Protein AF-H3NN91-F1 (afdb_monomer_lite)

InterPro domains:
  IPR003849 Preprotein translocase YajC [PF02699] (19-95)
  IPR003849 Preprotein translocase YajC [PR01853] (17-37)
  IPR003849 Preprotein translocase YajC [PR01853] (55-73)
  IPR003849 Preprotein translocase YajC [PTHR33909] (15-101)
  IPR003849 Preprotein translocase YajC [SM01323] (15-98)
  IPR003849 Preprotein translocase YajC [TIGR00739] (17-97)
  IPR018541 FtsK gamma domain [PF09397] (140-200)
  IPR018541 FtsK gamma domain [SM00843] (138-203)
  IPR036388 Winged helix-like DNA-binding domain superfamily [G3DSA:1.10.10.10] (132-199)
  IPR036390 Winged helix DNA-binding domain superfamily [SSF46785] (138-202)

Radius of gyration: 30.39 Å; chains: 1; bounding box: 78×44×77 Å

Structure (mmCIF, N/CA/C/O backbone):
data_AF-H3NN91-F1
#
_entry.id   AF-H3NN91-F1
#
loop_
_atom_site.group_PDB
_atom_site.id
_atom_site.type_symbol
_atom_site.label_atom_id
_atom_site.label_alt_id
_atom_site.label_comp_id
_atom_site.label_asym_id
_atom_site.label_entity_id
_atom_site.label_seq_id
_atom_site.pdbx_PDB_ins_code
_atom_site.Cartn_x
_atom_site.Cartn_y
_atom_site.Cartn_z
_atom_site.occupancy
_atom_site.B_iso_or_equiv
_atom_site.auth_seq_id
_atom_site.auth_comp_id
_atom_site.auth_asym_id
_atom_site.auth_atom_id
_atom_site.pdbx_PDB_model_num
ATOM 1 N N . MET A 1 1 ? 59.506 -5.246 -3.579 1.00 43.59 1 MET A N 1
ATOM 2 C CA . MET A 1 1 ? 58.990 -6.109 -4.665 1.00 43.59 1 MET A CA 1
ATOM 3 C C . MET A 1 1 ? 57.601 -5.623 -5.086 1.00 43.59 1 MET A C 1
ATOM 5 O O . MET A 1 1 ? 56.615 -6.298 -4.847 1.00 43.59 1 MET A O 1
ATOM 9 N N . PHE A 1 2 ? 57.513 -4.417 -5.650 1.00 57.38 2 PHE A N 1
ATOM 10 C CA . PHE A 1 2 ? 56.248 -3.777 -6.035 1.00 57.38 2 PHE A CA 1
ATOM 11 C C . PHE A 1 2 ? 56.533 -2.876 -7.247 1.00 57.38 2 PHE A C 1
ATOM 13 O O . PHE A 1 2 ? 56.875 -1.716 -7.065 1.00 57.38 2 PHE A O 1
ATOM 20 N N . ASN A 1 3 ? 56.565 -3.457 -8.454 1.00 47.16 3 ASN A N 1
ATOM 21 C CA . ASN A 1 3 ? 56.270 -2.801 -9.745 1.00 47.16 3 ASN A CA 1
ATOM 22 C C . ASN A 1 3 ? 56.707 -3.684 -10.920 1.00 47.16 3 ASN A C 1
ATOM 24 O O . ASN A 1 3 ? 57.819 -3.530 -11.424 1.00 47.16 3 ASN A O 1
ATOM 28 N N . THR A 1 4 ? 55.843 -4.591 -11.394 1.00 53.62 4 THR A N 1
ATOM 29 C CA . THR A 1 4 ? 55.999 -5.158 -12.755 1.00 53.62 4 THR A CA 1
ATOM 30 C C . THR A 1 4 ? 54.705 -5.726 -13.358 1.00 53.62 4 THR A C 1
ATOM 32 O O . THR A 1 4 ? 54.733 -6.747 -14.032 1.00 53.62 4 THR A O 1
ATOM 35 N N . ILE A 1 5 ? 53.555 -5.067 -13.178 1.00 57.12 5 ILE A N 1
ATOM 36 C CA . ILE A 1 5 ? 52.356 -5.392 -13.982 1.00 57.12 5 ILE A CA 1
ATOM 37 C C . ILE A 1 5 ? 51.800 -4.134 -14.653 1.00 57.12 5 ILE A C 1
ATOM 39 O O . ILE A 1 5 ? 50.607 -3.873 -14.626 1.00 57.12 5 ILE A O 1
ATOM 43 N N . LEU A 1 6 ? 52.679 -3.302 -15.215 1.00 58.94 6 LEU A N 1
ATOM 44 C CA . LEU A 1 6 ? 52.266 -2.238 -16.130 1.00 58.94 6 LEU A CA 1
ATOM 45 C C . LEU A 1 6 ? 53.442 -1.773 -16.997 1.00 58.94 6 LEU A C 1
ATOM 47 O O . LEU A 1 6 ? 53.909 -0.647 -16.884 1.00 58.94 6 LEU A O 1
ATOM 51 N N . ALA A 1 7 ? 53.964 -2.651 -17.852 1.00 45.84 7 ALA A N 1
ATOM 52 C CA . ALA A 1 7 ? 54.798 -2.209 -18.963 1.00 45.84 7 ALA A CA 1
ATOM 53 C C . ALA A 1 7 ? 54.751 -3.207 -20.124 1.00 45.84 7 ALA A C 1
ATOM 55 O O . ALA A 1 7 ? 55.042 -4.386 -19.957 1.00 45.84 7 ALA A O 1
ATOM 56 N N . ALA A 1 8 ? 54.445 -2.659 -21.301 1.00 45.47 8 ALA A N 1
ATOM 57 C CA . ALA A 1 8 ? 54.701 -3.214 -22.625 1.00 45.47 8 ALA A CA 1
ATOM 58 C C . ALA A 1 8 ? 53.801 -4.368 -23.106 1.00 45.47 8 ALA A C 1
ATOM 60 O O . ALA A 1 8 ? 54.275 -5.444 -23.460 1.00 45.47 8 ALA A O 1
ATOM 61 N N . GLN A 1 9 ? 52.512 -4.077 -23.316 1.00 47.53 9 GLN A N 1
ATOM 62 C CA . GLN A 1 9 ? 51.883 -4.582 -24.538 1.00 47.53 9 GLN A CA 1
ATOM 63 C C . GLN A 1 9 ? 52.359 -3.670 -25.677 1.00 47.53 9 GLN A C 1
ATOM 65 O O . GLN A 1 9 ? 51.847 -2.569 -25.873 1.00 47.53 9 GLN A O 1
ATOM 70 N N . ALA A 1 10 ? 53.431 -4.087 -26.355 1.00 45.62 10 ALA A N 1
ATOM 71 C CA . ALA A 1 10 ? 53.856 -3.476 -27.607 1.00 45.62 10 ALA A CA 1
ATOM 72 C C . ALA A 1 10 ? 52.656 -3.446 -28.564 1.00 45.62 10 ALA A C 1
ATOM 74 O O . ALA A 1 10 ? 51.922 -4.431 -28.656 1.00 45.62 10 ALA A O 1
ATOM 75 N N . GLY A 1 11 ? 52.440 -2.302 -29.219 1.00 60.75 11 GLY A N 1
ATOM 76 C CA . GLY A 1 11 ? 51.295 -2.032 -30.082 1.00 60.75 11 GLY A CA 1
ATOM 77 C C . GLY A 1 11 ? 51.198 -3.014 -31.245 1.00 60.75 11 GLY A C 1
ATOM 78 O O . GLY A 1 11 ? 51.655 -2.732 -32.347 1.00 60.75 11 GLY A O 1
ATOM 79 N N . ASN A 1 12 ? 50.574 -4.162 -30.999 1.00 60.53 12 ASN A N 1
ATOM 80 C CA . ASN A 1 12 ? 50.024 -5.001 -32.039 1.00 60.53 12 ASN A CA 1
ATOM 81 C C . ASN A 1 12 ? 48.675 -4.373 -32.419 1.00 60.53 12 ASN A C 1
ATOM 83 O O . ASN A 1 12 ? 47.774 -4.365 -31.575 1.00 60.53 12 ASN A O 1
ATOM 87 N N . PRO A 1 13 ? 48.491 -3.846 -33.643 1.00 66.31 13 PRO A N 1
ATOM 88 C CA . PRO A 1 13 ? 47.196 -3.318 -34.067 1.00 66.31 13 PRO A CA 1
ATOM 89 C C . PRO A 1 13 ? 46.075 -4.353 -33.868 1.00 66.31 13 PRO A C 1
ATOM 91 O O . PRO A 1 13 ? 44.967 -3.981 -33.492 1.00 66.31 13 PRO A O 1
ATOM 94 N N . GLY A 1 14 ? 46.378 -5.656 -33.969 1.00 76.00 14 GLY A N 1
ATOM 95 C CA . GLY A 1 14 ? 45.440 -6.734 -33.640 1.00 76.00 14 GLY A CA 1
ATOM 96 C C . GLY A 1 14 ? 44.940 -6.736 -32.187 1.00 76.00 14 GLY A C 1
ATOM 97 O O . GLY A 1 14 ? 43.774 -7.043 -31.958 1.00 76.00 14 GLY A O 1
ATOM 98 N N . ALA A 1 15 ? 45.769 -6.334 -31.217 1.00 77.81 15 ALA A N 1
ATOM 99 C CA . ALA A 1 15 ? 45.380 -6.234 -29.805 1.00 77.81 15 ALA A CA 1
ATOM 100 C C . ALA A 1 15 ? 44.492 -5.005 -29.519 1.00 77.81 15 ALA A C 1
ATOM 102 O O . ALA A 1 15 ? 43.627 -5.040 -28.639 1.00 77.81 15 ALA A O 1
ATOM 103 N N . LEU A 1 16 ? 44.655 -3.926 -30.297 1.00 80.19 16 LEU A N 1
ATOM 104 C CA . LEU A 1 16 ? 43.758 -2.767 -30.249 1.00 80.19 16 LEU A CA 1
ATOM 105 C C . LEU A 1 16 ? 42.390 -3.105 -30.854 1.00 80.19 16 LEU A C 1
ATOM 107 O O . LEU A 1 16 ? 41.369 -2.817 -30.230 1.00 80.19 16 LEU A O 1
ATOM 111 N N . TYR A 1 17 ? 42.353 -3.779 -32.010 1.00 85.19 17 TYR A N 1
ATOM 112 C CA . TYR A 1 17 ? 41.095 -4.242 -32.608 1.00 85.19 17 TYR A CA 1
ATOM 113 C C . TYR A 1 17 ? 40.374 -5.267 -31.722 1.00 85.19 17 TYR A C 1
ATOM 115 O O . TYR A 1 17 ? 39.156 -5.173 -31.572 1.00 85.19 17 TYR A O 1
ATOM 123 N N . SER A 1 18 ? 41.095 -6.198 -31.081 1.00 85.38 18 SER A N 1
ATOM 124 C CA . SER A 1 18 ? 40.481 -7.169 -30.164 1.00 85.38 18 SER A CA 1
ATOM 125 C C . SER A 1 18 ? 39.908 -6.503 -28.913 1.00 85.38 18 SER A C 1
ATOM 127 O O . SER A 1 18 ? 38.814 -6.856 -28.478 1.00 85.38 18 SER A O 1
ATOM 129 N N . SER A 1 19 ? 40.608 -5.512 -28.353 1.00 85.44 19 SER A N 1
ATOM 130 C CA . SER A 1 19 ? 40.127 -4.762 -27.188 1.00 85.44 19 SER A CA 1
ATOM 131 C C . SER A 1 19 ? 38.893 -3.930 -27.537 1.00 85.44 19 SER A C 1
ATOM 133 O O . SER A 1 19 ? 37.901 -3.967 -26.812 1.00 85.44 19 SER A O 1
ATOM 135 N N . LEU A 1 20 ? 38.907 -3.237 -28.681 1.00 89.44 20 LEU A N 1
ATOM 136 C CA . LEU A 1 20 ? 37.770 -2.441 -29.145 1.00 89.44 20 LEU A CA 1
ATOM 137 C C . LEU A 1 20 ? 36.547 -3.319 -29.451 1.00 89.44 20 LEU A C 1
ATOM 139 O O . LEU A 1 20 ? 35.427 -2.955 -29.100 1.00 89.44 20 LEU A O 1
ATOM 143 N N . PHE A 1 21 ? 36.764 -4.502 -30.033 1.00 92.62 21 PHE A N 1
ATOM 144 C CA . PHE A 1 21 ? 35.716 -5.499 -30.249 1.00 92.62 21 PHE A CA 1
ATOM 145 C C . PHE A 1 21 ? 35.136 -6.016 -28.926 1.00 92.62 21 PHE A C 1
ATOM 147 O O . PHE A 1 21 ? 33.919 -6.121 -28.799 1.00 92.62 21 PHE A O 1
ATOM 154 N N . MET A 1 22 ? 35.975 -6.281 -27.919 1.00 88.94 22 MET A N 1
ATOM 155 C CA . MET A 1 22 ? 35.518 -6.724 -26.598 1.00 88.94 22 MET A CA 1
ATOM 156 C C . MET A 1 22 ? 34.669 -5.652 -25.899 1.00 88.94 22 MET A C 1
ATOM 158 O O . MET A 1 22 ? 33.589 -5.960 -25.398 1.00 88.94 22 MET A O 1
ATOM 162 N N . PHE A 1 23 ? 35.094 -4.386 -25.928 1.00 92.00 23 PHE A N 1
ATOM 163 C CA . PHE A 1 23 ? 34.297 -3.280 -25.386 1.00 92.00 23 PHE A CA 1
ATOM 164 C C . PHE A 1 23 ? 32.994 -3.062 -26.161 1.00 92.00 23 PHE A C 1
ATOM 166 O O . PHE A 1 23 ? 31.952 -2.842 -25.544 1.00 92.00 23 PHE A O 1
ATOM 173 N N . ALA A 1 24 ? 33.018 -3.177 -27.491 1.00 93.62 24 ALA A N 1
ATOM 174 C CA . ALA A 1 24 ? 31.812 -3.093 -28.311 1.00 93.62 24 ALA A CA 1
ATOM 175 C C . ALA A 1 24 ? 30.833 -4.240 -28.005 1.00 93.62 24 ALA A C 1
ATOM 177 O O . ALA A 1 24 ? 29.638 -3.993 -27.858 1.00 93.62 24 ALA A O 1
ATOM 178 N N . ALA A 1 25 ? 31.329 -5.471 -27.844 1.00 92.69 25 ALA A N 1
ATOM 179 C CA . ALA A 1 25 ? 30.521 -6.641 -27.504 1.00 92.69 25 ALA A CA 1
ATOM 180 C C . ALA A 1 25 ? 29.866 -6.507 -26.121 1.00 92.69 25 ALA A C 1
ATOM 182 O O . ALA A 1 25 ? 28.669 -6.754 -25.976 1.00 92.69 25 ALA A O 1
ATOM 183 N N . VAL A 1 26 ? 30.623 -6.051 -25.117 1.00 91.88 26 VAL A N 1
ATOM 184 C CA . VAL A 1 26 ? 30.097 -5.782 -23.771 1.00 91.88 26 VAL A CA 1
ATOM 185 C C . VAL A 1 26 ? 29.085 -4.631 -23.802 1.00 91.88 26 VAL A C 1
ATOM 187 O O . VAL A 1 26 ? 28.005 -4.754 -23.228 1.00 91.88 26 VAL A O 1
ATOM 190 N N . GLY A 1 27 ? 29.372 -3.546 -24.527 1.00 92.25 27 GLY A N 1
ATOM 191 C CA . GLY A 1 27 ? 28.451 -2.416 -24.688 1.00 92.25 27 GLY A CA 1
ATOM 192 C C . GLY A 1 27 ? 27.125 -2.815 -25.342 1.00 92.25 27 GLY A C 1
ATOM 193 O O . GLY A 1 27 ? 26.057 -2.449 -24.852 1.00 92.25 27 GLY A O 1
ATOM 194 N N . LEU A 1 28 ? 27.176 -3.633 -26.397 1.00 92.44 28 LEU A N 1
ATOM 195 C CA . LEU A 1 28 ? 25.991 -4.206 -27.043 1.00 92.44 28 LEU A CA 1
ATOM 196 C C . LEU A 1 28 ? 25.210 -5.132 -26.102 1.00 92.44 28 LEU A C 1
ATOM 198 O O . LEU A 1 28 ? 23.981 -5.066 -26.073 1.00 92.44 28 LEU A O 1
ATOM 202 N N . ALA A 1 29 ? 25.899 -5.953 -25.307 1.00 89.94 29 ALA A N 1
ATOM 203 C CA . ALA A 1 29 ? 25.256 -6.835 -24.336 1.00 89.94 29 ALA A CA 1
ATOM 204 C C . ALA A 1 29 ? 24.517 -6.046 -23.239 1.00 89.94 29 ALA A C 1
ATOM 206 O O . ALA A 1 29 ? 23.348 -6.328 -22.965 1.00 89.94 29 ALA A O 1
ATOM 207 N N . PHE A 1 30 ? 25.147 -5.016 -22.664 1.00 87.31 30 PHE A N 1
ATOM 208 C CA . PHE A 1 30 ? 24.505 -4.136 -21.679 1.00 87.31 30 PHE A CA 1
ATOM 209 C C . PHE A 1 30 ? 23.347 -3.327 -22.279 1.00 87.31 30 PHE A C 1
ATOM 211 O O . PHE A 1 30 ? 22.297 -3.203 -21.647 1.00 87.31 30 PHE A O 1
ATOM 218 N N . TYR A 1 31 ? 23.489 -2.835 -23.514 1.00 84.06 31 TYR A N 1
ATOM 219 C CA . TYR A 1 31 ? 22.409 -2.153 -24.234 1.00 84.06 31 TYR A CA 1
ATOM 220 C C . TYR A 1 31 ? 21.178 -3.059 -24.387 1.00 84.06 31 TYR A C 1
ATOM 222 O O . TYR A 1 31 ? 20.051 -2.655 -24.085 1.00 84.06 31 TYR A O 1
ATOM 230 N N . PHE A 1 32 ? 21.392 -4.314 -24.790 1.00 86.06 32 PHE A N 1
ATOM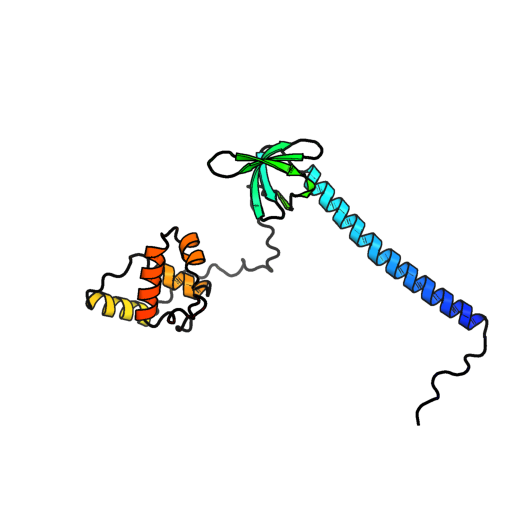 231 C CA . PHE A 1 32 ? 20.306 -5.272 -24.989 1.00 86.06 32 PHE A CA 1
ATOM 232 C C . PHE A 1 32 ? 19.657 -5.711 -23.668 1.00 86.06 32 PHE A C 1
ATOM 234 O O . PHE A 1 32 ? 18.439 -5.902 -23.611 1.00 86.06 32 PHE A O 1
ATOM 241 N N . LEU A 1 33 ? 20.449 -5.832 -22.597 1.00 82.25 33 LEU A N 1
ATOM 242 C CA . LEU A 1 33 ? 19.959 -6.202 -21.269 1.00 82.25 33 LEU A CA 1
ATOM 243 C C . LEU A 1 33 ? 19.166 -5.095 -20.574 1.00 82.25 33 LEU A C 1
ATOM 245 O O . LEU A 1 33 ? 18.257 -5.433 -19.830 1.00 82.25 33 LEU A O 1
ATOM 249 N N . ILE A 1 34 ? 19.454 -3.810 -20.805 1.00 82.88 34 ILE A N 1
ATOM 250 C CA . ILE A 1 34 ? 18.749 -2.698 -20.135 1.00 82.88 34 ILE A CA 1
ATOM 251 C C . ILE A 1 34 ? 17.464 -2.294 -20.879 1.00 82.88 34 ILE A C 1
ATOM 253 O O . ILE A 1 34 ? 16.435 -2.035 -20.253 1.00 82.88 34 ILE A O 1
ATOM 257 N N . ILE A 1 35 ? 17.470 -2.283 -22.215 1.00 81.56 35 ILE A N 1
ATOM 258 C CA . ILE A 1 35 ? 16.316 -1.815 -23.012 1.00 81.56 35 ILE A CA 1
ATOM 259 C C . ILE A 1 35 ? 15.169 -2.829 -23.038 1.00 81.56 35 ILE A C 1
ATOM 261 O O . ILE A 1 35 ? 13.990 -2.458 -23.026 1.00 81.56 35 ILE A O 1
ATOM 265 N N . LYS A 1 36 ? 15.494 -4.125 -23.054 1.00 76.31 36 LYS A N 1
ATOM 266 C CA . LYS A 1 36 ? 14.499 -5.203 -23.090 1.00 76.31 36 LYS A CA 1
ATOM 267 C C . LYS A 1 36 ? 13.584 -5.261 -21.847 1.00 76.31 36 LYS A C 1
ATOM 269 O O . LYS A 1 36 ? 12.380 -5.436 -22.047 1.00 76.31 36 LYS A O 1
ATOM 274 N N . PRO A 1 37 ? 14.069 -5.118 -20.597 1.00 70.81 37 PRO A N 1
ATOM 275 C CA . PRO A 1 37 ? 13.208 -5.138 -19.415 1.00 70.81 37 PRO A CA 1
ATOM 276 C C . PRO A 1 37 ? 12.359 -3.869 -19.268 1.00 70.81 37 PRO A C 1
ATOM 278 O O . PRO A 1 37 ? 11.186 -3.981 -18.917 1.00 70.81 37 PRO A O 1
ATOM 281 N N . GLN A 1 38 ? 12.884 -2.682 -19.602 1.00 71.69 38 GLN A N 1
ATOM 282 C CA . GLN A 1 38 ? 12.134 -1.426 -19.435 1.00 71.69 38 GLN A CA 1
ATOM 283 C C . GLN A 1 38 ? 10.871 -1.372 -20.298 1.00 71.69 38 GLN A C 1
ATOM 285 O O . GLN A 1 38 ? 9.806 -0.958 -19.834 1.00 71.69 38 GLN A O 1
ATOM 290 N N . LYS A 1 39 ? 10.957 -1.848 -21.546 1.00 72.50 39 LYS A N 1
ATOM 291 C CA . LYS A 1 39 ? 9.816 -1.817 -22.466 1.00 72.50 39 LYS A CA 1
ATOM 292 C C . LYS A 1 39 ? 8.657 -2.701 -21.990 1.00 72.50 39 LYS A C 1
ATOM 294 O O . LYS A 1 39 ? 7.506 -2.338 -22.209 1.00 72.50 39 LYS A O 1
ATOM 299 N N . LYS A 1 40 ? 8.940 -3.825 -21.320 1.00 71.12 40 LYS A N 1
ATOM 300 C CA . LYS A 1 40 ? 7.902 -4.716 -20.774 1.00 71.12 40 LYS A CA 1
ATOM 301 C C . LYS A 1 40 ? 7.150 -4.068 -19.615 1.00 71.12 40 LYS A C 1
ATOM 303 O O . LYS A 1 40 ? 5.929 -3.991 -19.673 1.00 71.12 40 LYS A O 1
ATOM 308 N N . GLN A 1 41 ? 7.872 -3.511 -18.644 1.00 72.75 41 GLN A N 1
ATOM 309 C CA . GLN A 1 41 ? 7.260 -2.862 -17.479 1.00 72.75 41 GLN A CA 1
ATOM 310 C C . GLN A 1 41 ? 6.402 -1.657 -17.881 1.00 72.75 41 GLN A C 1
ATOM 312 O O . GLN A 1 41 ? 5.298 -1.479 -17.374 1.00 72.75 41 GLN A O 1
ATOM 317 N N . GLN A 1 42 ? 6.863 -0.850 -18.844 1.00 72.38 42 GLN A N 1
ATOM 318 C CA . GLN A 1 42 ? 6.088 0.295 -19.323 1.00 72.38 42 GLN A CA 1
ATOM 319 C C . GLN A 1 42 ? 4.821 -0.132 -20.080 1.00 72.38 42 GLN A C 1
ATOM 321 O O . GLN A 1 42 ? 3.781 0.512 -19.953 1.00 72.38 42 GLN A O 1
ATOM 326 N N . GLN A 1 43 ? 4.892 -1.218 -20.854 1.00 71.88 43 GLN A N 1
ATOM 327 C CA . GLN A 1 43 ? 3.735 -1.764 -21.565 1.00 71.88 43 GLN A CA 1
ATOM 328 C C . GLN A 1 43 ? 2.718 -2.393 -20.613 1.00 71.88 43 GLN A C 1
ATOM 330 O O . GLN A 1 43 ? 1.523 -2.172 -20.780 1.00 71.88 43 GLN A O 1
ATOM 335 N N . GLU A 1 44 ? 3.175 -3.153 -19.620 1.00 72.12 44 GLU A N 1
ATOM 336 C CA . GLU A 1 44 ? 2.321 -3.730 -18.576 1.00 72.12 44 GLU A CA 1
ATOM 337 C C . GLU A 1 44 ? 1.628 -2.629 -17.776 1.00 72.12 44 GLU A C 1
ATOM 339 O O . GLU A 1 44 ? 0.411 -2.652 -17.621 1.00 72.12 44 GLU A O 1
ATOM 344 N N . TYR A 1 45 ? 2.372 -1.590 -17.397 1.00 70.50 45 TYR A N 1
ATOM 345 C CA . TYR A 1 45 ? 1.815 -0.434 -16.712 1.00 70.50 45 TYR A CA 1
ATOM 346 C C . TYR A 1 45 ? 0.730 0.278 -17.530 1.00 70.50 45 TYR A C 1
ATOM 348 O O . TYR A 1 45 ? -0.349 0.565 -17.017 1.00 70.50 45 TYR A O 1
ATOM 356 N N . GLN A 1 46 ? 0.975 0.526 -18.820 1.00 74.69 46 GLN A N 1
ATOM 357 C CA . GLN A 1 46 ? -0.032 1.134 -19.694 1.00 74.69 46 GLN A CA 1
ATOM 358 C C . GLN A 1 46 ? -1.267 0.244 -19.870 1.00 74.69 46 GLN A C 1
ATOM 360 O O . GLN A 1 46 ? -2.380 0.766 -19.903 1.00 74.69 46 GLN A O 1
ATOM 365 N N . LYS A 1 47 ? -1.097 -1.082 -19.938 1.00 75.94 47 LYS A N 1
ATOM 366 C CA . LYS A 1 47 ? -2.216 -2.031 -20.023 1.00 75.94 47 LYS A CA 1
ATOM 367 C C . LYS A 1 47 ? -3.085 -2.002 -18.768 1.00 75.94 47 LYS A C 1
ATOM 369 O O . LYS A 1 47 ? -4.303 -1.923 -18.899 1.00 75.94 47 LYS A O 1
ATOM 374 N N . THR A 1 48 ? -2.483 -1.978 -17.577 1.00 70.19 48 THR A N 1
ATOM 375 C CA . THR A 1 48 ? -3.232 -1.859 -16.315 1.00 70.19 48 THR A CA 1
ATOM 376 C C . THR A 1 48 ? -4.028 -0.554 -16.272 1.00 70.19 48 THR A C 1
ATOM 378 O O . THR A 1 48 ? -5.212 -0.561 -15.943 1.00 70.19 48 THR A O 1
ATOM 381 N N . MET A 1 49 ? -3.432 0.559 -16.713 1.00 74.62 49 MET A N 1
ATOM 382 C CA . MET A 1 49 ? -4.130 1.852 -16.770 1.00 74.62 49 MET A CA 1
ATOM 383 C C . MET A 1 49 ? -5.255 1.905 -17.812 1.00 74.62 49 MET A C 1
ATOM 385 O O . MET A 1 49 ? -6.202 2.671 -17.650 1.00 74.62 49 MET A O 1
ATOM 389 N N . GLN A 1 50 ? -5.175 1.110 -18.879 1.00 75.31 50 GLN A N 1
ATOM 390 C CA . GLN A 1 50 ? -6.247 0.989 -19.875 1.00 75.31 50 GLN A CA 1
ATOM 391 C C . GLN A 1 50 ? -7.376 0.057 -19.423 1.00 75.31 50 GLN A C 1
ATOM 393 O O . GLN A 1 50 ? -8.488 0.168 -19.928 1.00 75.31 50 GLN A O 1
ATOM 398 N N . SER A 1 51 ? -7.107 -0.850 -18.480 1.00 78.25 51 SER A N 1
ATOM 399 C CA . SER A 1 51 ? -8.109 -1.787 -17.964 1.00 78.25 51 SER A CA 1
ATOM 400 C C . SER A 1 51 ? -9.062 -1.191 -16.921 1.00 78.25 51 SER A C 1
ATOM 402 O O . SER A 1 51 ? -10.044 -1.844 -16.584 1.00 78.25 51 SER A O 1
ATOM 404 N N . LEU A 1 52 ? -8.801 0.037 -16.457 1.00 80.38 52 LEU A N 1
ATOM 405 C CA . LEU A 1 52 ? -9.616 0.753 -15.471 1.00 80.38 52 LEU A CA 1
ATOM 406 C C . LEU A 1 52 ? -11.023 1.057 -15.992 1.00 80.38 52 LEU A C 1
ATOM 408 O O . LEU A 1 52 ? -11.177 1.663 -17.058 1.00 80.38 52 LEU A O 1
ATOM 412 N N . LYS A 1 53 ? -12.040 0.710 -15.200 1.00 82.56 53 LYS A N 1
ATOM 413 C CA . LYS A 1 53 ? -13.453 0.985 -15.483 1.00 82.56 53 LYS A CA 1
ATOM 414 C C . LYS A 1 53 ? -14.134 1.712 -14.326 1.00 82.56 53 LYS A C 1
ATOM 416 O O . LYS A 1 53 ? -13.675 1.715 -13.186 1.00 82.56 53 LYS A O 1
ATOM 421 N N . VAL A 1 54 ? -15.245 2.377 -14.646 1.00 86.81 54 VAL A N 1
ATOM 422 C CA . VAL A 1 54 ? -16.086 3.031 -13.638 1.00 86.81 54 VAL A CA 1
ATOM 423 C C . VAL A 1 54 ? -16.714 1.942 -12.778 1.00 86.81 54 VAL A C 1
ATOM 425 O O . VAL A 1 54 ? -17.295 0.994 -13.303 1.00 86.81 54 VAL A O 1
ATOM 428 N N . GLY A 1 55 ? -16.613 2.093 -11.462 1.00 84.06 55 GLY A N 1
ATOM 429 C CA . GLY A 1 55 ? -17.097 1.123 -10.487 1.00 84.06 55 GLY A CA 1
ATOM 430 C C . GLY A 1 55 ? -16.017 0.216 -9.903 1.00 84.06 55 GLY A C 1
ATOM 431 O O . GLY A 1 55 ? -16.299 -0.439 -8.898 1.00 84.06 55 GLY A O 1
ATOM 432 N N . ASP A 1 56 ? -14.806 0.222 -10.462 1.00 86.81 56 ASP A N 1
ATOM 433 C CA . ASP A 1 56 ? -13.697 -0.575 -9.948 1.00 86.81 56 ASP A CA 1
ATOM 434 C C . ASP A 1 56 ? -13.226 -0.049 -8.588 1.00 86.81 56 ASP A C 1
ATOM 436 O O . ASP A 1 56 ? -13.161 1.164 -8.349 1.00 86.81 56 ASP A O 1
ATOM 440 N N . THR A 1 57 ? -12.876 -0.969 -7.689 1.00 86.81 57 THR A N 1
ATOM 441 C CA . THR A 1 57 ? -12.181 -0.610 -6.451 1.00 86.81 57 THR A CA 1
ATOM 442 C C . THR A 1 57 ? -10.696 -0.572 -6.750 1.00 86.81 57 THR A C 1
ATOM 444 O O . THR A 1 57 ? -10.155 -1.486 -7.363 1.00 86.81 57 THR A O 1
ATOM 447 N N . ILE A 1 58 ? -10.023 0.499 -6.354 1.00 87.81 58 ILE A N 1
ATOM 448 C CA . ILE A 1 58 ? -8.605 0.683 -6.645 1.00 87.81 58 ILE A CA 1
ATOM 449 C C . ILE A 1 58 ? -7.831 1.010 -5.379 1.00 87.81 58 ILE A C 1
ATOM 451 O O . ILE A 1 58 ? -8.356 1.607 -4.434 1.00 87.81 58 ILE A O 1
ATOM 455 N N . ILE A 1 59 ? -6.552 0.646 -5.399 1.00 86.94 59 ILE A N 1
ATOM 456 C CA . ILE A 1 59 ? -5.586 1.038 -4.379 1.00 86.94 59 ILE A CA 1
ATOM 457 C C . ILE A 1 59 ? -4.530 1.912 -5.049 1.00 86.94 59 ILE A C 1
ATOM 459 O O . ILE A 1 59 ? -3.899 1.539 -6.045 1.00 86.94 59 ILE A O 1
ATOM 463 N N . THR A 1 60 ? -4.357 3.112 -4.511 1.00 88.31 60 THR A N 1
ATOM 464 C CA . THR A 1 60 ? -3.310 4.039 -4.953 1.00 88.31 60 THR A CA 1
ATOM 465 C C . THR A 1 60 ? -1.949 3.638 -4.387 1.00 88.31 60 THR A C 1
ATOM 467 O O . THR A 1 60 ? -1.847 2.905 -3.407 1.00 88.31 60 THR A O 1
ATOM 470 N N . ARG A 1 61 ? -0.866 4.165 -4.963 1.00 85.19 61 ARG A N 1
ATOM 471 C CA . ARG A 1 61 ? 0.513 3.924 -4.492 1.00 85.19 61 ARG A CA 1
ATOM 472 C C . ARG A 1 61 ? 0.761 4.347 -3.036 1.00 85.19 61 ARG A C 1
ATOM 474 O O . ARG A 1 61 ? 1.707 3.857 -2.436 1.00 85.19 61 ARG A O 1
ATOM 481 N N . SER A 1 62 ? -0.074 5.229 -2.484 1.00 82.50 62 SER A N 1
ATOM 482 C CA . SER A 1 62 ? -0.018 5.671 -1.084 1.00 82.50 62 SER A CA 1
ATOM 483 C C . SER A 1 62 ? -0.849 4.793 -0.134 1.00 82.50 62 SER A C 1
ATOM 485 O O . SER A 1 62 ? -0.974 5.128 1.039 1.00 82.50 62 SER A O 1
ATOM 487 N N . GLY A 1 63 ? -1.464 3.714 -0.629 1.00 83.88 63 GLY A N 1
ATOM 488 C CA . GLY A 1 63 ? -2.317 2.829 0.168 1.00 83.88 63 GLY A CA 1
ATOM 489 C C . GLY A 1 63 ? -3.761 3.312 0.340 1.00 83.8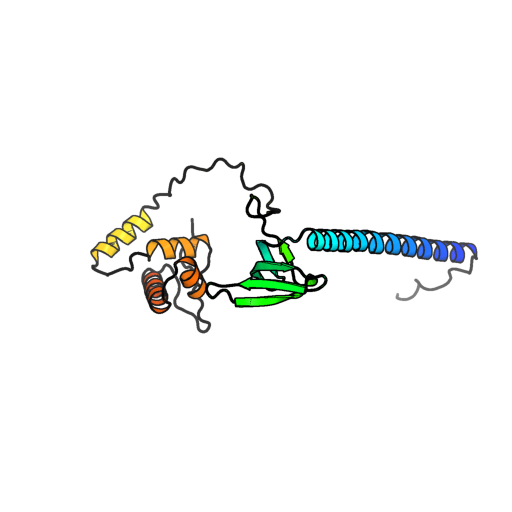8 63 GLY A C 1
ATOM 490 O O . GLY A 1 63 ? -4.529 2.668 1.047 1.00 83.88 63 GLY A O 1
ATOM 491 N N . LEU A 1 64 ? -4.175 4.410 -0.309 1.00 85.69 64 LEU A N 1
ATOM 492 C CA . LEU A 1 64 ? -5.575 4.847 -0.259 1.00 85.69 64 LEU A CA 1
ATOM 493 C C . LEU A 1 64 ? -6.438 3.926 -1.116 1.00 85.69 64 LEU A C 1
ATOM 495 O O . LEU A 1 64 ? -6.156 3.751 -2.308 1.00 85.69 64 LEU A O 1
ATOM 499 N N . ARG A 1 65 ? -7.498 3.396 -0.502 1.00 86.19 65 ARG A N 1
ATOM 500 C CA . ARG A 1 65 ? -8.529 2.580 -1.141 1.00 86.19 65 ARG A CA 1
ATOM 501 C C . ARG A 1 65 ? -9.764 3.425 -1.436 1.00 86.19 65 ARG A C 1
ATOM 503 O O . ARG A 1 65 ? -10.209 4.218 -0.600 1.00 86.19 65 ARG A O 1
ATOM 510 N N . GLY A 1 66 ? -10.335 3.228 -2.614 1.00 87.81 66 GLY A N 1
ATOM 511 C CA . GLY A 1 66 ? -11.567 3.900 -3.002 1.00 87.81 66 GLY A CA 1
ATOM 512 C C . GLY A 1 66 ? -12.154 3.339 -4.284 1.00 87.81 66 GLY A C 1
ATOM 513 O O . GLY A 1 66 ? -11.529 2.527 -4.970 1.00 87.81 66 GLY A O 1
ATOM 514 N N . LYS A 1 67 ? -13.377 3.762 -4.588 1.00 89.44 67 LYS A N 1
ATOM 515 C CA . LYS A 1 67 ? -14.123 3.319 -5.764 1.00 89.44 67 LYS A CA 1
ATOM 516 C C . LYS A 1 67 ? -14.052 4.376 -6.856 1.00 89.44 67 LYS A C 1
ATOM 518 O O . LYS A 1 67 ? -14.262 5.557 -6.587 1.00 89.44 67 LYS A O 1
ATOM 523 N N . VAL A 1 68 ? -13.773 3.963 -8.086 1.00 90.50 68 VAL A N 1
ATOM 524 C CA . VAL A 1 68 ? -13.747 4.872 -9.236 1.00 90.50 68 VAL A CA 1
ATOM 525 C C . VAL A 1 68 ? -15.177 5.255 -9.606 1.00 90.50 68 VAL A C 1
ATOM 527 O O . VAL A 1 68 ? -15.985 4.385 -9.935 1.00 90.50 68 VAL A O 1
ATOM 530 N N . ILE A 1 69 ? -15.483 6.550 -9.575 1.00 89.88 69 ILE A N 1
ATOM 531 C CA . ILE A 1 69 ? -16.794 7.086 -9.975 1.00 89.88 69 ILE A CA 1
ATOM 532 C C . ILE A 1 69 ? -16.761 7.716 -11.365 1.00 89.88 69 ILE A C 1
ATOM 534 O O . ILE A 1 69 ? -17.758 7.673 -12.081 1.00 89.88 69 ILE A O 1
ATOM 538 N N . GLU A 1 70 ? -15.607 8.242 -11.774 1.00 88.81 70 GLU A N 1
ATOM 539 C CA . GLU A 1 70 ? -15.437 8.890 -13.070 1.00 88.81 70 GLU A CA 1
ATOM 540 C C . GLU A 1 70 ? -14.018 8.673 -13.605 1.00 88.81 70 GLU A C 1
ATOM 542 O O . GLU A 1 70 ? -13.035 8.687 -12.857 1.00 88.81 70 GLU A O 1
ATOM 547 N N . LEU A 1 71 ? -13.916 8.466 -14.918 1.00 88.06 71 LEU A N 1
ATOM 548 C CA . LEU A 1 71 ? -12.667 8.249 -15.641 1.00 88.06 71 LEU A CA 1
ATOM 549 C C . LEU A 1 71 ? -12.512 9.317 -16.720 1.00 88.06 71 LEU A C 1
ATOM 551 O O . LEU A 1 71 ? -13.248 9.313 -17.702 1.00 88.06 71 LEU A O 1
ATOM 555 N N . ASN A 1 72 ? -11.497 10.163 -16.569 1.00 87.62 72 ASN A N 1
ATOM 556 C CA . ASN A 1 72 ? -11.038 11.091 -17.599 1.00 87.62 72 ASN A CA 1
ATOM 557 C C . ASN A 1 72 ? -9.760 10.554 -18.255 1.00 87.62 72 ASN A C 1
ATOM 559 O O . ASN A 1 72 ? -9.213 9.532 -17.841 1.00 87.62 72 ASN A O 1
ATOM 563 N N . ASP A 1 73 ? -9.244 11.209 -19.298 1.00 82.56 73 ASP A N 1
ATOM 564 C CA . ASP A 1 73 ? -8.070 10.699 -20.024 1.00 82.56 73 ASP A CA 1
ATOM 565 C C . ASP A 1 73 ? -6.818 10.613 -19.142 1.00 82.56 73 ASP A C 1
ATOM 567 O O . ASP A 1 73 ? -6.114 9.600 -19.164 1.00 82.56 73 ASP A O 1
ATOM 571 N N . LYS A 1 74 ? -6.567 11.652 -18.336 1.00 85.12 74 LYS A N 1
ATOM 572 C CA . LYS A 1 74 ? -5.371 11.783 -17.482 1.00 85.12 74 LYS A CA 1
ATOM 573 C C . LYS A 1 74 ? -5.654 11.587 -15.993 1.00 85.12 74 LYS A C 1
ATOM 575 O O . LYS A 1 74 ? -4.756 11.168 -15.258 1.00 85.12 74 LYS A O 1
ATOM 580 N N . THR A 1 75 ? -6.874 11.880 -15.560 1.00 88.94 75 THR A N 1
ATOM 581 C CA . THR A 1 75 ? -7.286 11.859 -14.155 1.00 88.94 75 THR A CA 1
ATOM 582 C C . THR A 1 75 ? -8.471 10.930 -13.943 1.00 88.94 75 THR A C 1
ATOM 584 O O . THR A 1 75 ? -9.140 10.514 -14.889 1.00 88.94 75 THR A O 1
ATOM 587 N N . ILE A 1 76 ? -8.681 10.545 -12.693 1.00 89.81 76 ILE A N 1
ATOM 588 C CA . ILE A 1 76 ? -9.803 9.736 -12.240 1.00 89.81 76 ILE A CA 1
ATOM 589 C C . ILE A 1 76 ? -10.367 10.354 -10.974 1.00 89.81 76 ILE A C 1
ATOM 591 O O . ILE A 1 76 ? -9.613 10.882 -10.155 1.00 89.81 76 ILE A O 1
ATOM 595 N N . ILE A 1 77 ? -11.679 10.268 -10.806 1.00 90.50 77 ILE A N 1
ATOM 596 C CA . ILE A 1 77 ? -12.325 10.679 -9.566 1.00 90.50 77 ILE A CA 1
ATOM 597 C C . ILE A 1 77 ? -12.638 9.422 -8.772 1.00 90.50 77 ILE A C 1
ATOM 599 O O . ILE A 1 77 ? -13.251 8.472 -9.274 1.00 90.50 77 ILE A O 1
ATOM 603 N N . VAL A 1 78 ? -12.162 9.416 -7.534 1.00 90.06 78 VAL A N 1
ATOM 604 C CA . VAL A 1 78 ? -12.257 8.291 -6.616 1.00 90.06 78 VAL A CA 1
ATOM 605 C C . VAL A 1 78 ? -13.036 8.733 -5.398 1.00 90.06 78 VAL A C 1
ATOM 607 O O . VAL A 1 78 ? -12.724 9.747 -4.776 1.00 90.06 78 VAL A O 1
ATOM 610 N N . GLU A 1 79 ? -14.032 7.940 -5.049 1.00 89.75 79 GLU A N 1
ATOM 611 C CA . GLU A 1 79 ? -14.801 8.102 -3.832 1.00 89.75 79 GLU A CA 1
ATOM 612 C C . GLU A 1 79 ? -14.169 7.275 -2.709 1.00 89.75 79 GLU A C 1
ATOM 614 O O . GLU A 1 79 ? -13.875 6.085 -2.880 1.00 89.75 79 GLU A O 1
ATOM 619 N N . THR A 1 80 ? -13.929 7.912 -1.564 1.00 85.44 80 THR A N 1
ATOM 620 C CA . THR A 1 80 ? -13.313 7.273 -0.398 1.00 85.44 80 THR A CA 1
ATOM 621 C C . THR A 1 80 ? -14.057 7.594 0.899 1.00 85.44 80 THR A C 1
ATOM 623 O O . THR A 1 80 ? -14.619 8.678 1.081 1.00 85.44 80 THR A O 1
ATOM 626 N N . GLY A 1 81 ? -14.032 6.635 1.827 1.00 82.38 81 GLY A N 1
ATOM 627 C CA . GLY A 1 81 ? -14.648 6.746 3.147 1.00 82.38 81 GLY A CA 1
ATOM 628 C C . GLY A 1 81 ? -16.179 6.674 3.147 1.00 82.38 81 GLY A C 1
ATOM 629 O O . GLY A 1 81 ? -16.832 6.567 2.117 1.00 82.38 81 GLY A O 1
ATOM 630 N N . LYS A 1 82 ? -16.764 6.731 4.349 1.00 75.69 82 LYS A N 1
ATOM 631 C CA . LYS A 1 82 ? -18.222 6.661 4.572 1.00 75.69 82 LYS A CA 1
ATOM 632 C C . LYS A 1 82 ? -18.960 7.955 4.194 1.00 75.69 82 LYS A C 1
ATOM 634 O O . LYS A 1 82 ? -20.174 7.949 4.040 1.00 75.69 82 LYS A O 1
ATOM 639 N N . ASN A 1 83 ? -18.221 9.056 4.063 1.00 81.94 83 ASN A N 1
ATOM 640 C CA . ASN A 1 83 ? -18.757 10.384 3.759 1.00 81.94 83 ASN A CA 1
ATOM 641 C C . ASN A 1 83 ? -18.784 10.682 2.251 1.00 81.94 83 ASN A C 1
ATOM 643 O O . ASN A 1 83 ? -19.026 11.825 1.874 1.00 81.94 83 ASN A O 1
ATOM 647 N N . ASN A 1 84 ? -18.525 9.676 1.405 1.00 81.62 84 ASN A N 1
ATOM 648 C CA . ASN A 1 84 ? -18.529 9.783 -0.054 1.00 81.62 84 ASN A CA 1
ATOM 649 C C . ASN A 1 84 ? -17.644 10.933 -0.566 1.00 81.62 84 ASN A C 1
ATOM 651 O O . ASN A 1 84 ? -18.009 11.672 -1.483 1.00 81.62 84 ASN A O 1
ATOM 655 N N . THR A 1 85 ? -16.477 11.118 0.059 1.00 85.94 85 THR A N 1
ATOM 656 C CA . THR A 1 85 ? -15.557 12.191 -0.315 1.00 85.94 85 THR A CA 1
ATOM 657 C C . THR A 1 85 ? -14.951 11.868 -1.672 1.00 85.94 85 THR A C 1
ATOM 659 O O . THR A 1 85 ? -14.304 10.833 -1.837 1.00 85.94 85 THR A O 1
ATOM 662 N N . GLN A 1 86 ? -15.145 12.766 -2.634 1.00 89.69 86 GLN A N 1
ATOM 663 C CA . GLN A 1 86 ? -14.626 12.631 -3.990 1.00 89.69 86 GLN A CA 1
ATOM 664 C C . GLN A 1 86 ? -13.275 13.328 -4.095 1.00 89.69 86 GLN A C 1
ATOM 666 O O . GLN A 1 86 ? -13.149 14.515 -3.790 1.00 89.69 86 GLN A O 1
ATOM 671 N N . LEU A 1 87 ? -12.262 12.582 -4.516 1.00 89.00 87 LEU A N 1
ATOM 672 C CA . LEU A 1 87 ? -10.905 13.076 -4.698 1.00 89.00 87 LEU A CA 1
ATOM 673 C C . LEU A 1 87 ? -10.437 12.765 -6.114 1.00 89.00 87 LEU A C 1
ATOM 675 O O . LEU A 1 87 ? -10.640 11.664 -6.628 1.00 89.00 87 LEU A O 1
ATOM 679 N N . GLU A 1 88 ? -9.790 13.743 -6.738 1.00 89.75 88 GLU A N 1
ATOM 680 C CA . GLU A 1 88 ? -9.199 13.578 -8.057 1.00 89.75 88 GLU A CA 1
ATOM 681 C C . GLU A 1 88 ? -7.767 13.049 -7.933 1.00 89.75 88 GLU A C 1
ATOM 683 O O . GLU A 1 88 ? -6.920 13.624 -7.245 1.00 89.75 88 GLU A O 1
ATOM 688 N N . PHE A 1 89 ? -7.485 11.955 -8.634 1.00 88.75 89 PHE A N 1
ATOM 689 C CA . PHE A 1 89 ? -6.162 11.352 -8.719 1.00 88.75 89 PHE A CA 1
ATOM 690 C C . PHE A 1 89 ? -5.696 11.277 -10.169 1.00 88.75 89 PHE A C 1
ATOM 692 O O . PHE A 1 89 ? -6.473 11.094 -11.103 1.00 88.75 89 PHE A O 1
ATOM 699 N N . LEU A 1 90 ? -4.384 11.352 -10.375 1.00 90.06 90 LEU A N 1
ATOM 700 C CA . LEU A 1 90 ? -3.786 11.024 -11.667 1.00 90.06 90 LEU A CA 1
ATOM 701 C C . LEU A 1 90 ? -3.897 9.517 -11.908 1.00 90.06 90 LEU A C 1
ATOM 703 O O . LEU A 1 90 ? -3.627 8.733 -10.998 1.00 90.06 90 LEU A O 1
ATOM 707 N N . LYS A 1 91 ? -4.159 9.090 -13.151 1.00 84.38 91 LYS A N 1
ATOM 708 C CA . LYS A 1 91 ? -4.134 7.653 -13.497 1.00 84.38 91 LYS A CA 1
ATOM 709 C C . LYS A 1 91 ? -2.823 6.984 -13.091 1.00 84.38 91 LYS A C 1
ATOM 711 O O . LYS A 1 91 ? -2.813 5.873 -12.585 1.00 84.38 91 LYS A O 1
ATOM 716 N N . GLY A 1 92 ? -1.705 7.701 -13.221 1.00 84.00 92 GLY A N 1
ATOM 717 C CA . GLY A 1 92 ? -0.397 7.179 -12.833 1.00 84.00 92 GLY A CA 1
ATOM 718 C C . GLY A 1 92 ? -0.199 6.933 -11.325 1.00 84.00 92 GLY A C 1
ATOM 719 O O . GLY A 1 92 ? 0.784 6.309 -10.920 1.00 84.00 92 GLY A O 1
ATOM 720 N N . ALA A 1 93 ? -1.107 7.414 -10.475 1.00 84.12 93 ALA A N 1
ATOM 721 C CA . ALA A 1 93 ? -1.047 7.197 -9.032 1.00 84.12 93 ALA A CA 1
ATOM 722 C C . ALA A 1 93 ? -1.644 5.845 -8.601 1.00 84.12 93 ALA A C 1
ATOM 724 O O . ALA A 1 93 ? -1.536 5.476 -7.430 1.00 84.12 93 ALA A O 1
ATOM 725 N N . ILE A 1 94 ? -2.253 5.096 -9.522 1.00 84.88 94 ILE A N 1
ATOM 726 C CA . ILE A 1 94 ? -2.928 3.828 -9.239 1.00 84.88 94 ILE A CA 1
ATOM 727 C C . ILE A 1 94 ? -1.894 2.700 -9.236 1.00 84.88 94 ILE A C 1
ATOM 729 O O . ILE A 1 94 ? -1.042 2.627 -10.124 1.00 84.88 94 ILE A O 1
ATOM 733 N N . ASN A 1 95 ? -1.940 1.848 -8.212 1.00 83.19 95 ASN A N 1
ATOM 734 C CA . ASN A 1 95 ? -1.037 0.707 -8.082 1.00 83.19 95 ASN A CA 1
ATOM 735 C C . ASN A 1 95 ? -1.669 -0.554 -8.684 1.00 83.19 95 ASN A C 1
ATOM 737 O O . ASN A 1 95 ? -1.100 -1.141 -9.602 1.00 83.19 95 ASN A O 1
ATOM 741 N N . HIS A 1 96 ? -2.870 -0.912 -8.223 1.00 81.19 96 HIS A N 1
ATOM 742 C CA . HIS A 1 96 ? -3.599 -2.079 -8.713 1.00 81.19 96 HIS A CA 1
ATOM 743 C C . HIS A 1 96 ? -5.119 -1.880 -8.609 1.00 81.19 96 HIS A C 1
ATOM 745 O O . HIS A 1 96 ? -5.601 -1.079 -7.797 1.00 81.19 96 HIS A O 1
ATOM 751 N N . ILE A 1 97 ? -5.847 -2.618 -9.449 1.00 83.38 97 ILE A N 1
ATOM 752 C CA . ILE A 1 97 ? -7.308 -2.688 -9.470 1.00 83.38 97 ILE A CA 1
ATOM 753 C C . ILE A 1 97 ? -7.728 -3.917 -8.668 1.00 83.38 97 ILE A C 1
ATOM 755 O O . ILE A 1 97 ? -7.333 -5.032 -9.000 1.00 83.38 97 ILE A O 1
ATOM 759 N N . GLU A 1 98 ? -8.530 -3.704 -7.634 1.00 79.19 98 GLU A N 1
ATOM 760 C CA . GLU A 1 98 ? -9.119 -4.754 -6.813 1.00 79.19 98 GLU A CA 1
ATOM 761 C C . GLU A 1 98 ? -10.414 -5.224 -7.494 1.00 79.19 98 GLU A C 1
ATOM 763 O O . GLU A 1 98 ? -11.489 -4.641 -7.324 1.00 79.19 98 GLU A O 1
ATOM 768 N N . ASN A 1 99 ? -10.306 -6.267 -8.319 1.00 66.62 99 ASN A N 1
ATOM 769 C CA . ASN A 1 99 ? -11.477 -6.940 -8.870 1.00 66.62 99 ASN A CA 1
ATOM 770 C C . ASN A 1 99 ? -12.081 -7.822 -7.777 1.00 66.62 99 ASN A C 1
ATOM 772 O O . ASN A 1 99 ? -11.439 -8.752 -7.295 1.00 66.62 99 ASN A O 1
ATOM 776 N N . ASN A 1 100 ? -13.329 -7.551 -7.396 1.00 61.69 100 ASN A N 1
ATOM 777 C CA . ASN A 1 100 ? -14.079 -8.369 -6.443 1.00 61.69 100 ASN A CA 1
ATOM 778 C C . ASN A 1 100 ? -14.559 -9.686 -7.089 1.00 61.69 100 ASN A C 1
ATOM 780 O O . ASN A 1 100 ? -15.755 -9.944 -7.224 1.00 61.69 100 ASN A O 1
ATOM 784 N N . SER A 1 101 ? -13.607 -10.497 -7.538 1.00 50.00 101 SER A N 1
ATOM 785 C CA . SER A 1 101 ? -13.807 -11.870 -7.985 1.00 50.00 101 SER A CA 1
ATOM 786 C C . SER A 1 101 ? -12.496 -12.637 -7.818 1.00 50.00 101 SER A C 1
ATOM 788 O O . SER A 1 101 ? -11.830 -12.931 -8.803 1.00 50.00 101 SER A O 1
ATOM 790 N N . GLY A 1 102 ? -12.152 -12.931 -6.560 1.00 46.09 102 GLY A N 1
ATOM 791 C CA . GLY A 1 102 ? -11.107 -13.883 -6.181 1.00 46.09 102 GLY A CA 1
ATOM 792 C C . GLY A 1 102 ? -9.670 -13.435 -6.458 1.00 46.09 102 GLY A C 1
ATOM 793 O O . GLY A 1 102 ? -9.378 -12.767 -7.437 1.00 46.09 102 GLY A O 1
ATOM 794 N N . GLU A 1 103 ? -8.766 -13.863 -5.584 1.00 39.44 103 GLU A N 1
ATOM 795 C CA . GLU A 1 103 ? -7.313 -13.803 -5.775 1.00 39.44 103 GLU A CA 1
ATOM 796 C C . GLU A 1 103 ? -6.694 -12.400 -5.713 1.00 39.44 103 GLU A C 1
ATOM 798 O O . GLU A 1 103 ? -6.277 -11.789 -6.697 1.00 39.44 103 GLU A O 1
ATOM 803 N N . TYR A 1 104 ? -6.436 -11.979 -4.471 1.00 45.56 104 TYR A N 1
ATOM 804 C CA . TYR A 1 104 ? -5.108 -11.458 -4.159 1.00 45.56 104 TYR A CA 1
ATOM 805 C C . TYR A 1 104 ? -4.083 -12.366 -4.850 1.00 45.56 104 TYR A C 1
ATOM 807 O O . TYR A 1 104 ? -3.957 -13.536 -4.481 1.00 45.56 104 TYR A O 1
ATOM 815 N N . SER A 1 105 ? -3.372 -11.842 -5.854 1.00 42.78 105 SER A N 1
ATOM 816 C CA . SER A 1 105 ? -2.169 -12.470 -6.400 1.00 42.78 105 SER A CA 1
ATOM 817 C C . SER A 1 105 ? -1.098 -12.407 -5.316 1.00 42.78 105 SER A C 1
ATOM 819 O O . SER A 1 105 ? -0.207 -11.560 -5.279 1.00 42.78 105 SER A O 1
ATOM 821 N N . SER A 1 106 ? -1.280 -13.295 -4.356 1.00 40.47 106 SER A N 1
ATOM 822 C CA . SER A 1 106 ? -0.272 -13.782 -3.467 1.00 40.47 106 S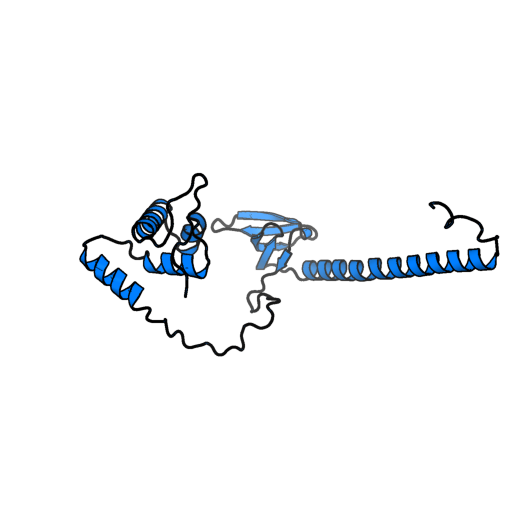ER A CA 1
ATOM 823 C C . SER A 1 106 ? 0.697 -14.536 -4.366 1.00 40.47 106 SER A C 1
ATOM 825 O O . SER A 1 106 ? 0.469 -15.665 -4.785 1.00 40.47 106 SER A O 1
ATOM 827 N N . ASN A 1 107 ? 1.835 -13.919 -4.668 1.00 40.09 107 ASN A N 1
ATOM 828 C CA . ASN A 1 107 ? 3.023 -14.721 -4.914 1.00 40.09 107 ASN A CA 1
ATOM 829 C C . ASN A 1 107 ? 3.478 -15.273 -3.546 1.00 40.09 107 ASN A C 1
ATOM 831 O O . ASN A 1 107 ? 4.554 -14.956 -3.050 1.00 40.09 107 ASN A O 1
ATOM 835 N N . THR A 1 108 ? 2.585 -16.019 -2.889 1.00 44.06 108 THR A N 1
ATOM 836 C CA . THR A 1 108 ? 2.897 -16.951 -1.821 1.00 44.06 108 THR A CA 1
ATOM 837 C C . THR A 1 108 ? 3.244 -18.237 -2.535 1.00 44.06 108 THR A C 1
ATOM 839 O O . THR A 1 108 ? 2.399 -18.860 -3.176 1.00 44.06 108 THR A O 1
ATOM 842 N N . THR A 1 109 ? 4.503 -18.638 -2.433 1.00 46.84 109 THR A N 1
ATOM 843 C CA . THR A 1 109 ? 4.860 -20.052 -2.484 1.00 46.84 109 THR A CA 1
ATOM 844 C C . THR A 1 109 ? 3.792 -20.854 -1.746 1.00 46.84 109 THR A C 1
ATOM 846 O O . THR A 1 109 ? 3.539 -20.583 -0.575 1.00 46.84 109 THR A O 1
ATOM 849 N N . ASN A 1 110 ? 3.137 -21.750 -2.488 1.00 49.97 110 ASN A N 1
ATOM 850 C CA . ASN A 1 110 ? 1.940 -22.497 -2.113 1.00 49.97 110 ASN A CA 1
ATOM 851 C C . ASN A 1 110 ? 1.957 -22.922 -0.640 1.00 49.97 110 ASN A C 1
ATOM 853 O O . ASN A 1 110 ? 2.650 -23.864 -0.262 1.00 49.97 110 ASN A O 1
ATOM 857 N N . PHE A 1 111 ? 1.177 -22.214 0.169 1.00 51.19 111 PHE A N 1
ATOM 858 C CA . PHE A 1 111 ? 0.897 -22.532 1.564 1.00 51.19 111 PHE A CA 1
ATOM 859 C C . PHE A 1 111 ? -0.624 -22.698 1.673 1.00 51.19 111 PHE A C 1
ATOM 861 O O . PHE A 1 111 ? -1.330 -21.838 2.183 1.00 51.19 111 PHE A O 1
ATOM 868 N N . GLY A 1 112 ? -1.143 -23.753 1.038 1.00 47.38 112 GLY A N 1
ATOM 869 C CA . GLY A 1 112 ? -2.589 -23.971 0.895 1.00 47.38 112 GLY A CA 1
ATOM 870 C C . GLY A 1 112 ? -3.028 -25.405 0.585 1.00 47.38 112 GLY A C 1
ATOM 871 O O . GLY A 1 112 ? -4.192 -25.712 0.792 1.00 47.38 112 GLY A O 1
ATOM 872 N N . ASP A 1 113 ? -2.116 -26.298 0.184 1.00 48.72 113 ASP A N 1
ATOM 873 C CA . ASP A 1 113 ? -2.409 -27.738 0.039 1.00 48.72 113 ASP A CA 1
ATOM 874 C C . ASP A 1 113 ? -1.940 -28.571 1.243 1.00 48.72 113 ASP A C 1
ATOM 876 O O . ASP A 1 113 ? -1.962 -29.803 1.213 1.00 48.72 113 ASP A O 1
ATOM 880 N N . SER A 1 114 ? -1.538 -27.922 2.336 1.00 51.38 114 SER A N 1
ATOM 881 C CA . SER A 1 114 ? -1.533 -28.618 3.617 1.00 51.38 114 SER A CA 1
ATOM 882 C C . SER A 1 114 ? -2.993 -28.877 3.979 1.00 51.38 114 SER A C 1
ATOM 884 O O . SER A 1 114 ? -3.789 -27.938 3.890 1.00 51.38 114 SER A O 1
ATOM 886 N N . PRO A 1 115 ? -3.372 -30.112 4.362 1.00 40.53 115 PRO A N 1
ATOM 887 C CA . PRO A 1 115 ? -4.715 -30.363 4.861 1.00 40.53 115 PRO A CA 1
ATOM 888 C C . PRO A 1 115 ? -4.985 -29.304 5.922 1.00 40.53 115 PRO A C 1
ATOM 890 O O . PRO A 1 115 ? -4.093 -29.035 6.730 1.00 40.53 115 PRO A O 1
ATOM 893 N N . VAL A 1 116 ? -6.160 -28.668 5.875 1.00 51.03 116 VAL A N 1
ATOM 894 C CA . VAL A 1 116 ? -6.664 -27.898 7.012 1.00 51.03 116 VAL A CA 1
ATOM 895 C C . VAL A 1 116 ? -6.587 -28.868 8.180 1.00 51.03 116 VAL A C 1
ATOM 897 O O . VAL A 1 116 ? -7.395 -29.791 8.284 1.00 51.03 116 VAL A O 1
ATOM 900 N N . GLY A 1 117 ? -5.506 -28.742 8.950 1.00 41.78 117 GLY A N 1
ATOM 901 C CA . GLY A 1 117 ? -5.345 -29.426 10.204 1.00 41.78 117 GLY A CA 1
ATOM 902 C C . GLY A 1 117 ? -6.546 -28.977 10.994 1.00 41.78 117 GLY A C 1
ATOM 903 O O . GLY A 1 117 ? -6.808 -27.776 11.078 1.00 41.78 117 GLY A O 1
ATOM 904 N N . ASP A 1 118 ? -7.323 -29.957 11.429 1.00 37.16 118 ASP A N 1
ATOM 905 C CA . ASP A 1 118 ? -8.351 -29.795 12.434 1.00 37.16 118 ASP A CA 1
ATOM 906 C C . ASP A 1 118 ? -7.928 -28.677 13.394 1.00 37.16 118 ASP A C 1
ATOM 908 O O . ASP A 1 118 ? -6.796 -28.695 13.890 1.00 37.16 118 ASP A O 1
ATOM 912 N N . LEU A 1 119 ? -8.796 -27.684 13.596 1.00 44.94 119 LEU A N 1
ATOM 913 C CA . LEU A 1 119 ? -8.633 -26.639 14.609 1.00 44.94 119 LEU A CA 1
ATOM 914 C C . LEU A 1 119 ? -8.810 -27.273 15.999 1.00 44.94 119 LEU A C 1
ATOM 916 O O . LEU A 1 119 ? -9.613 -26.833 16.818 1.00 44.94 119 LEU A O 1
ATOM 920 N N . SER A 1 120 ? -8.050 -28.334 16.250 1.00 46.53 120 SER A N 1
ATOM 921 C CA . SER A 1 120 ? -7.766 -28.906 17.543 1.00 46.53 120 SER A CA 1
ATOM 922 C C . SER A 1 120 ? -6.864 -27.900 18.237 1.00 46.53 120 SER A C 1
ATOM 924 O O . SER A 1 120 ? -5.638 -28.025 18.222 1.00 46.53 120 SER A O 1
ATOM 926 N N . TYR A 1 121 ? -7.504 -26.866 18.790 1.00 48.47 121 TYR A N 1
ATOM 927 C CA . TYR A 1 121 ? -6.961 -26.039 19.854 1.00 48.47 121 TYR A CA 1
ATOM 928 C C . TYR A 1 121 ? -6.204 -26.966 20.800 1.00 48.47 121 TYR A C 1
ATOM 930 O O . TYR A 1 121 ? -6.784 -27.893 21.366 1.00 48.47 121 TYR A O 1
ATOM 938 N N . GLY A 1 122 ? -4.891 -26.772 20.897 1.00 44.22 122 GLY A N 1
ATOM 939 C CA . GLY A 1 122 ? -4.129 -27.400 21.955 1.00 44.22 122 GLY A CA 1
ATOM 940 C C . GLY A 1 122 ? -4.740 -26.922 23.259 1.00 44.22 122 GLY A C 1
ATOM 941 O O . GLY A 1 122 ? -4.664 -25.740 23.581 1.00 44.22 122 GLY A O 1
ATOM 942 N N . GLU A 1 123 ? -5.393 -27.835 23.967 1.00 50.34 123 GLU A N 1
ATOM 943 C CA . GLU A 1 123 ? -5.732 -27.710 25.373 1.00 50.34 123 GLU A CA 1
ATOM 944 C C . GLU A 1 123 ? -4.416 -27.558 26.150 1.00 50.34 123 GLU A C 1
ATOM 946 O O . GLU A 1 123 ? -3.936 -28.504 26.772 1.00 50.34 123 GLU A O 1
ATOM 951 N N . ASP A 1 124 ? -3.758 -26.395 26.081 1.00 50.62 124 ASP A N 1
ATOM 952 C CA . ASP A 1 124 ? -2.665 -26.108 27.002 1.00 50.62 124 ASP A CA 1
ATOM 953 C C . ASP A 1 124 ? -3.322 -25.831 28.355 1.00 50.62 124 ASP A C 1
ATOM 955 O O . ASP A 1 124 ? -3.669 -24.702 28.719 1.00 50.62 124 ASP A O 1
ATOM 959 N N . GLU A 1 125 ? -3.566 -26.923 29.082 1.00 53.88 125 GLU A N 1
ATOM 960 C CA . GLU A 1 125 ? -4.242 -26.959 30.376 1.00 53.88 125 GLU A CA 1
ATOM 961 C C . GLU A 1 125 ? -3.624 -25.959 31.362 1.00 53.88 125 GLU A C 1
ATOM 963 O O . GLU A 1 125 ? -4.288 -25.530 32.293 1.00 53.88 125 GLU A O 1
ATOM 968 N N . ARG A 1 126 ? -2.376 -25.519 31.156 1.00 55.25 126 ARG A N 1
ATOM 969 C CA . ARG A 1 126 ? -1.707 -24.509 31.988 1.00 55.25 126 ARG A CA 1
ATOM 970 C C . ARG A 1 126 ? -2.336 -23.126 31.880 1.00 55.25 126 ARG A C 1
ATOM 972 O O . ARG A 1 126 ? -2.419 -22.442 32.894 1.00 55.25 126 ARG A O 1
ATOM 979 N N . PHE A 1 127 ? -2.780 -22.711 30.695 1.00 56.75 127 PHE A N 1
ATOM 980 C CA . PHE A 1 127 ? -3.449 -21.423 30.513 1.00 56.75 127 PHE A CA 1
ATOM 981 C C . PHE A 1 127 ? -4.891 -21.494 31.012 1.00 56.75 127 PHE A C 1
ATOM 983 O O . PHE A 1 127 ? -5.300 -20.644 31.794 1.00 56.75 127 PHE A O 1
ATOM 990 N N . ILE A 1 128 ? -5.620 -22.563 30.671 1.00 55.88 128 ILE A N 1
ATOM 991 C CA . ILE A 1 128 ? -6.992 -22.789 31.152 1.00 55.88 128 ILE A CA 1
ATOM 992 C C . ILE A 1 128 ? -7.023 -22.921 32.683 1.00 55.88 128 ILE A C 1
ATOM 994 O O . ILE A 1 128 ? -7.855 -22.290 33.331 1.00 55.88 128 ILE A O 1
ATOM 998 N N . ASN A 1 129 ? -6.089 -23.661 33.287 1.00 59.81 129 ASN A N 1
ATOM 999 C CA . ASN A 1 129 ? -5.994 -23.789 34.743 1.00 59.81 129 ASN A CA 1
ATOM 1000 C C . ASN A 1 129 ? -5.568 -22.476 35.397 1.00 59.81 129 ASN A C 1
ATOM 1002 O O . ASN A 1 129 ? -6.142 -22.121 36.416 1.00 59.81 129 ASN A O 1
ATOM 1006 N N . LYS A 1 130 ? -4.657 -21.701 34.796 1.00 61.41 130 LYS A N 1
ATOM 1007 C CA . LYS A 1 130 ? -4.276 -20.388 35.332 1.00 61.41 130 LYS A CA 1
ATOM 1008 C C . LYS A 1 130 ? -5.412 -19.370 35.221 1.00 61.41 130 LYS A C 1
ATOM 1010 O O . LYS A 1 130 ? -5.689 -18.673 36.186 1.00 61.41 130 LYS A O 1
ATOM 1015 N N . LEU A 1 131 ? -6.124 -19.321 34.096 1.00 59.84 131 LEU A N 1
ATOM 1016 C CA . LEU A 1 131 ? -7.330 -18.505 33.945 1.00 59.84 131 LEU A CA 1
ATOM 1017 C C . LEU A 1 131 ? -8.427 -18.922 34.931 1.00 59.84 131 LEU A C 1
ATOM 1019 O O . LEU A 1 131 ? -9.124 -18.059 35.458 1.00 59.84 131 LEU A O 1
ATOM 1023 N N . ASN A 1 132 ? -8.583 -20.218 35.203 1.00 61.38 132 ASN A N 1
ATOM 1024 C CA . ASN A 1 132 ? -9.569 -20.716 36.162 1.00 61.38 132 ASN A CA 1
ATOM 1025 C C . ASN A 1 132 ? -9.159 -20.441 37.620 1.00 61.38 132 ASN A C 1
ATOM 1027 O O . ASN A 1 132 ? -10.009 -20.012 38.395 1.00 61.38 132 ASN A O 1
ATOM 1031 N N . GLU A 1 133 ? -7.877 -20.586 37.972 1.00 62.53 133 GLU A N 1
ATOM 1032 C CA . GLU A 1 133 ? -7.313 -20.192 39.276 1.00 62.53 133 GLU A CA 1
ATOM 1033 C C . GLU A 1 133 ? -7.465 -18.681 39.525 1.00 62.53 133 GLU A C 1
ATOM 1035 O O . GLU A 1 133 ? -7.705 -18.244 40.647 1.00 62.53 133 GLU A O 1
ATOM 1040 N N . LEU A 1 134 ? -7.375 -17.866 38.471 1.00 55.38 134 LEU A N 1
ATOM 1041 C CA . LEU A 1 134 ? -7.466 -16.408 38.563 1.00 55.38 134 LEU A CA 1
ATOM 1042 C C . LEU A 1 134 ? -8.904 -15.878 38.507 1.00 55.38 134 LEU A C 1
ATOM 1044 O O . LEU A 1 134 ? -9.203 -14.857 39.126 1.00 55.38 134 LEU A O 1
ATOM 1048 N N . LYS A 1 135 ? -9.825 -16.591 37.846 1.00 55.69 135 LYS A N 1
ATOM 1049 C CA . LYS A 1 135 ? -11.274 -16.351 37.978 1.00 55.69 135 LYS A CA 1
ATOM 1050 C C . LYS A 1 135 ? -11.762 -16.620 39.410 1.00 55.69 135 LYS A C 1
ATOM 1052 O O . LYS A 1 135 ? -12.760 -16.032 39.822 1.00 55.69 135 LYS A O 1
ATOM 1057 N N . GLU A 1 136 ? -11.054 -17.454 40.176 1.00 57.09 136 GLU A N 1
ATOM 1058 C CA . GLU A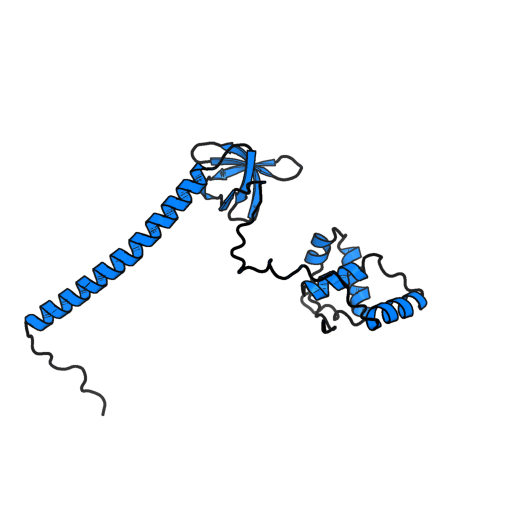 1 136 ? -11.339 -17.739 41.591 1.00 57.09 136 GLU A CA 1
ATOM 1059 C C . GLU A 1 136 ? -10.896 -16.607 42.550 1.00 57.09 136 GLU A C 1
ATOM 1061 O O . GLU A 1 136 ? -11.468 -16.471 43.631 1.00 57.09 136 GLU A O 1
ATOM 1066 N N . ASP A 1 137 ? -9.959 -15.737 42.139 1.00 56.22 137 ASP A N 1
ATOM 1067 C CA . ASP A 1 137 ? -9.437 -14.591 42.922 1.00 56.22 137 ASP A CA 1
ATOM 1068 C C . ASP A 1 137 ? -10.362 -13.350 42.888 1.00 56.22 137 ASP A C 1
ATOM 1070 O O . ASP A 1 137 ? -10.068 -12.303 43.465 1.00 56.22 137 ASP A O 1
ATOM 1074 N N . GLY A 1 138 ? -11.510 -13.436 42.204 1.00 56.50 138 GLY A N 1
ATOM 1075 C CA . GLY A 1 138 ? -12.505 -12.357 42.154 1.00 56.50 138 GLY A CA 1
ATOM 1076 C C . GLY A 1 138 ? -12.076 -11.115 41.361 1.00 56.50 138 GLY A C 1
ATOM 1077 O O . GLY A 1 138 ? -12.693 -10.058 41.509 1.00 56.50 138 GLY A O 1
ATOM 1078 N N . LYS A 1 139 ? -11.036 -11.220 40.525 1.00 59.75 139 LYS A N 1
ATOM 1079 C CA . LYS A 1 139 ? -10.592 -10.141 39.633 1.00 59.75 139 LYS A CA 1
ATOM 1080 C C . LYS A 1 139 ? -11.462 -10.090 38.373 1.00 59.75 139 LYS A C 1
ATOM 1082 O O . LYS A 1 139 ? -11.629 -11.086 37.675 1.00 59.75 139 LYS A O 1
ATOM 1087 N N . ASP A 1 140 ? -12.032 -8.916 38.104 1.00 68.38 140 ASP A N 1
ATOM 1088 C CA . ASP A 1 140 ? -12.860 -8.637 36.925 1.00 68.38 140 ASP A CA 1
ATOM 1089 C C . ASP A 1 140 ? -11.956 -8.413 35.702 1.00 68.38 140 ASP A C 1
ATOM 1091 O O . ASP A 1 140 ? -11.453 -7.314 35.455 1.00 68.38 140 ASP A O 1
ATOM 1095 N N . TYR A 1 141 ? -11.665 -9.499 34.989 1.00 71.81 141 TYR A N 1
ATOM 1096 C CA . TYR A 1 141 ? -10.896 -9.465 33.749 1.00 71.81 141 TYR A CA 1
ATOM 1097 C C . TYR A 1 141 ? -11.772 -9.019 32.581 1.00 71.81 141 TYR A C 1
ATOM 1099 O O . TYR A 1 141 ? -12.956 -9.356 32.510 1.00 71.81 141 TYR A O 1
ATOM 1107 N N . ASP A 1 142 ? -11.190 -8.285 31.631 1.00 83.12 142 ASP A N 1
ATOM 1108 C CA . ASP A 1 142 ? -11.940 -7.904 30.436 1.00 83.12 142 ASP A CA 1
ATOM 1109 C C . ASP A 1 142 ? -12.337 -9.158 29.639 1.00 83.12 142 ASP A C 1
ATOM 1111 O O . ASP A 1 142 ? -11.546 -10.084 29.464 1.00 83.12 142 ASP A O 1
ATOM 1115 N N . LEU A 1 143 ? -13.561 -9.170 29.110 1.00 82.44 143 LEU A N 1
ATOM 1116 C CA . LEU A 1 143 ? -14.094 -10.274 28.305 1.00 82.44 143 LEU A CA 1
ATOM 1117 C C . LEU A 1 143 ? -13.233 -10.611 27.078 1.00 82.44 143 LEU A C 1
ATOM 1119 O O . LEU A 1 143 ? -13.343 -11.714 26.558 1.00 82.44 143 LEU A O 1
ATOM 1123 N N . LEU A 1 144 ? -12.416 -9.666 26.605 1.00 85.62 144 LEU A N 1
ATOM 1124 C CA . LEU A 1 144 ? -11.553 -9.825 25.429 1.00 85.62 144 LEU A CA 1
ATOM 1125 C C . LEU A 1 144 ? -10.084 -10.082 25.782 1.00 85.62 144 LEU A C 1
ATOM 1127 O O . LEU A 1 144 ? -9.232 -10.067 24.898 1.00 85.62 144 LEU A O 1
ATO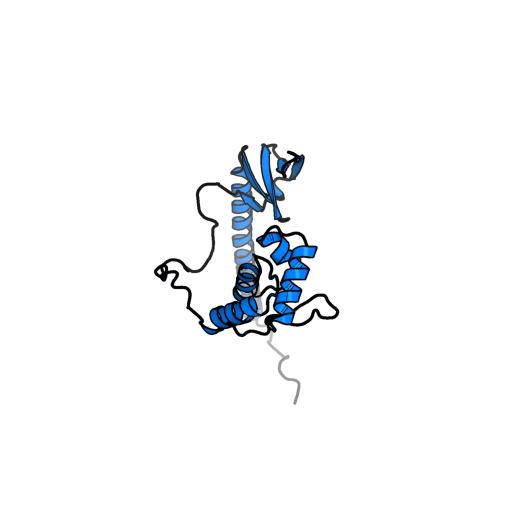M 1131 N N . LEU A 1 145 ? -9.769 -10.296 27.061 1.00 85.00 145 LEU A N 1
ATOM 1132 C CA . LEU A 1 145 ? -8.403 -10.545 27.517 1.00 85.00 145 LEU A CA 1
ATOM 1133 C C . LEU A 1 145 ? -7.774 -11.764 26.821 1.00 85.00 145 LEU A C 1
ATOM 1135 O O . LEU A 1 145 ? -6.612 -11.713 26.428 1.00 85.00 145 LEU A O 1
ATOM 1139 N N . GLU A 1 146 ? -8.556 -12.830 26.649 1.00 82.56 146 GLU A N 1
ATOM 1140 C CA . GLU A 1 146 ? -8.134 -14.080 26.008 1.00 82.56 146 GLU A CA 1
ATOM 1141 C C . GLU A 1 146 ? -7.841 -13.885 24.515 1.00 82.56 146 GLU A C 1
ATOM 1143 O O . GLU A 1 146 ? -6.749 -14.209 24.053 1.00 82.56 146 GLU A O 1
ATOM 1148 N N . ASP A 1 147 ? -8.757 -13.244 23.788 1.00 85.19 147 ASP A N 1
ATOM 1149 C CA . ASP A 1 147 ? -8.593 -12.975 22.357 1.00 85.19 147 ASP A CA 1
ATOM 1150 C C . ASP A 1 147 ? -7.394 -12.050 22.075 1.00 85.19 147 ASP A C 1
ATOM 1152 O O . ASP A 1 147 ? -6.661 -12.222 21.097 1.00 85.19 147 ASP A O 1
ATOM 1156 N N . VAL A 1 148 ? -7.179 -11.041 22.931 1.00 84.50 148 VAL A N 1
ATOM 1157 C CA . VAL A 1 148 ? -6.047 -10.112 22.798 1.00 84.50 148 VAL A CA 1
ATOM 1158 C C . VAL A 1 148 ? -4.730 -10.811 23.118 1.00 84.50 148 VAL A C 1
ATOM 1160 O O . VAL A 1 148 ? -3.745 -10.579 22.419 1.00 84.50 148 VAL A O 1
ATOM 1163 N N . PHE A 1 149 ? -4.705 -11.685 24.125 1.00 84.50 149 PHE A N 1
ATOM 1164 C CA . PHE A 1 149 ? -3.545 -12.528 24.398 1.00 84.50 149 PHE A CA 1
ATOM 1165 C C . PHE A 1 149 ? -3.189 -13.397 23.189 1.00 84.50 149 PHE A C 1
ATOM 1167 O O . PHE A 1 149 ? -2.039 -13.377 22.747 1.00 84.50 149 PHE A O 1
ATOM 1174 N N . GLU A 1 150 ? -4.172 -14.102 22.624 1.00 81.19 150 GLU A N 1
ATOM 1175 C CA . GLU A 1 150 ? -3.972 -14.957 21.453 1.00 81.19 150 GLU A CA 1
ATOM 1176 C C . GLU A 1 150 ? -3.398 -14.152 20.282 1.00 81.19 150 GLU A C 1
ATOM 1178 O O . GLU A 1 150 ? -2.396 -14.542 19.686 1.00 81.19 150 GLU A O 1
ATOM 1183 N N . PHE A 1 151 ? -3.965 -12.979 20.002 1.00 83.94 151 PHE A N 1
ATOM 1184 C CA . PHE A 1 151 ? -3.457 -12.088 18.963 1.00 83.94 151 PHE A CA 1
ATOM 1185 C C . PHE A 1 151 ? -2.010 -11.652 19.205 1.00 83.94 151 PHE A C 1
ATOM 1187 O O . PHE A 1 151 ? -1.198 -11.727 18.284 1.00 83.94 151 PHE A O 1
ATOM 1194 N N . ILE A 1 152 ? -1.679 -11.218 20.423 1.00 83.12 152 ILE A N 1
ATOM 1195 C CA . ILE A 1 152 ? -0.330 -10.752 20.764 1.00 83.12 152 ILE A CA 1
ATOM 1196 C C . ILE A 1 152 ? 0.684 -11.879 20.561 1.00 83.12 152 ILE A C 1
ATOM 1198 O O . ILE A 1 152 ? 1.746 -11.645 19.991 1.00 83.12 152 ILE A O 1
ATOM 1202 N N . VAL A 1 153 ? 0.353 -13.101 20.980 1.00 80.75 153 VAL A N 1
ATOM 1203 C CA . VAL A 1 153 ? 1.238 -14.265 20.844 1.00 80.75 153 VAL A CA 1
ATOM 1204 C C . VAL A 1 153 ? 1.370 -14.717 19.387 1.00 80.75 153 VAL A C 1
ATOM 1206 O O . VAL A 1 153 ? 2.479 -14.996 18.934 1.00 80.75 153 VAL A O 1
ATOM 1209 N N . VAL A 1 154 ? 0.264 -14.767 18.638 1.00 78.50 154 VAL A N 1
ATOM 1210 C CA . VAL A 1 154 ? 0.242 -15.233 17.239 1.00 78.50 154 VAL A CA 1
ATOM 1211 C C . VAL A 1 154 ? 0.899 -14.229 16.296 1.00 78.50 154 VAL A C 1
ATOM 1213 O O . VAL A 1 154 ? 1.684 -14.612 15.428 1.00 78.50 154 VAL A O 1
ATOM 1216 N N . GLU A 1 155 ? 0.576 -12.945 16.440 1.00 78.31 155 GLU A N 1
ATOM 1217 C CA . GLU A 1 155 ? 1.094 -11.888 15.566 1.00 78.31 155 GLU A CA 1
ATOM 1218 C C . GLU A 1 155 ? 2.421 -11.301 16.076 1.00 78.31 155 GLU A C 1
ATOM 1220 O O . GLU A 1 155 ? 3.074 -10.550 15.350 1.00 78.31 155 GLU A O 1
ATOM 1225 N N . ASN A 1 156 ? 2.857 -11.689 17.284 1.00 80.94 156 ASN A N 1
ATOM 1226 C CA . ASN A 1 156 ? 4.041 -11.162 17.968 1.00 80.94 156 ASN A CA 1
ATOM 1227 C C . ASN A 1 156 ? 4.035 -9.619 18.026 1.00 80.94 156 ASN A C 1
ATOM 1229 O O . ASN A 1 156 ? 5.063 -8.965 17.828 1.00 80.94 156 ASN A O 1
ATOM 1233 N N . ASP A 1 157 ? 2.854 -9.038 18.253 1.00 79.81 157 ASP A N 1
ATOM 1234 C CA . ASP A 1 157 ? 2.615 -7.595 18.261 1.00 79.81 157 ASP A CA 1
ATOM 1235 C C . ASP A 1 157 ? 1.864 -7.189 19.531 1.00 79.81 157 ASP A C 1
ATOM 1237 O O . ASP A 1 157 ? 0.727 -7.593 19.759 1.00 79.81 157 ASP A O 1
ATOM 1241 N N . THR A 1 158 ? 2.506 -6.366 20.355 1.00 81.56 158 THR A N 1
ATOM 1242 C CA . THR A 1 158 ? 1.985 -5.841 21.625 1.00 81.56 158 THR A CA 1
ATOM 1243 C C . THR A 1 158 ? 1.529 -4.382 21.521 1.00 81.56 158 THR A C 1
ATOM 1245 O O . THR A 1 158 ? 1.155 -3.782 22.532 1.00 81.56 158 THR A O 1
ATOM 1248 N N . ALA A 1 159 ? 1.569 -3.773 20.330 1.00 85.56 159 ALA A N 1
ATOM 1249 C CA . ALA A 1 159 ? 1.251 -2.361 20.162 1.00 85.56 159 ALA A CA 1
ATOM 1250 C C . ALA A 1 159 ? -0.242 -2.086 20.405 1.00 85.56 159 ALA A C 1
ATOM 1252 O O . ALA A 1 159 ? -1.116 -2.628 19.718 1.00 85.56 159 ALA A O 1
ATOM 1253 N N . SER A 1 160 ? -0.543 -1.142 21.304 1.00 84.94 160 SER A N 1
ATOM 1254 C CA . SER A 1 160 ? -1.923 -0.748 21.621 1.00 84.94 160 SER A CA 1
ATOM 1255 C C . SER A 1 160 ? -2.721 -0.355 20.374 1.00 84.94 160 SER A C 1
ATOM 1257 O O . SER A 1 160 ? -3.908 -0.647 20.289 1.00 84.94 160 SER A O 1
ATOM 1259 N N . ILE A 1 161 ? -2.086 0.264 19.373 1.00 84.19 161 ILE A N 1
ATOM 1260 C CA . ILE A 1 161 ? -2.737 0.678 18.118 1.00 84.19 161 ILE A CA 1
ATOM 1261 C C . ILE A 1 161 ? -3.142 -0.531 17.259 1.00 84.19 161 ILE A C 1
ATOM 1263 O O . ILE A 1 161 ? -4.229 -0.533 16.675 1.00 84.19 161 ILE A O 1
ATOM 1267 N N . SER A 1 162 ? -2.301 -1.564 17.179 1.00 81.88 162 SER A N 1
ATOM 1268 C CA . SER A 1 162 ? -2.605 -2.790 16.430 1.00 81.88 162 SER A CA 1
ATOM 1269 C C . SER A 1 162 ? -3.797 -3.516 17.046 1.00 81.88 162 SER A C 1
ATOM 1271 O O . SER A 1 162 ? -4.747 -3.864 16.341 1.00 81.88 162 SER A O 1
ATOM 1273 N N . ILE A 1 163 ? -3.808 -3.622 18.376 1.00 86.06 163 ILE A N 1
ATOM 1274 C CA . ILE A 1 163 ? -4.897 -4.232 19.145 1.00 86.06 163 ILE A CA 1
ATOM 1275 C C . ILE A 1 163 ? -6.189 -3.407 19.005 1.00 86.06 163 ILE A C 1
ATOM 1277 O O . ILE A 1 163 ? -7.252 -3.965 18.720 1.00 86.06 163 ILE A O 1
ATOM 1281 N N . GLN A 1 164 ? -6.113 -2.073 19.105 1.00 87.62 164 GLN A N 1
ATOM 1282 C CA . GLN A 1 164 ? -7.257 -1.177 18.879 1.00 87.62 164 GLN A CA 1
ATOM 1283 C C . GLN A 1 164 ? -7.874 -1.383 17.492 1.00 87.62 164 GLN A C 1
ATOM 1285 O O . GLN A 1 164 ? -9.093 -1.507 17.368 1.00 87.62 164 GLN A O 1
ATOM 1290 N N . ASN A 1 165 ? -7.049 -1.451 16.447 1.00 84.31 165 ASN A N 1
ATOM 1291 C CA . ASN A 1 165 ? -7.524 -1.610 15.073 1.00 84.31 165 ASN A CA 1
ATOM 1292 C C . ASN A 1 165 ? -8.105 -3.005 14.810 1.00 84.31 165 ASN A C 1
ATOM 1294 O O . ASN A 1 165 ? -9.141 -3.114 14.146 1.00 84.31 165 ASN A O 1
ATOM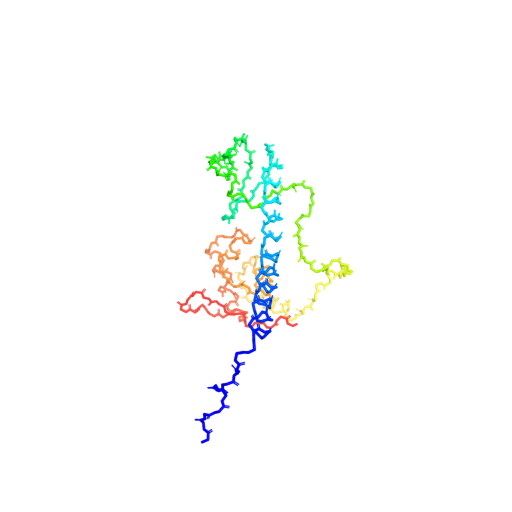 1298 N N . LYS A 1 166 ? -7.466 -4.059 15.336 1.00 86.75 166 LYS A N 1
ATOM 1299 C CA . LYS A 1 166 ? -7.906 -5.451 15.175 1.00 86.75 166 LYS A CA 1
ATOM 1300 C C . LYS A 1 166 ? -9.246 -5.700 15.863 1.00 86.75 166 LYS A C 1
ATOM 1302 O O . LYS A 1 166 ? -10.175 -6.199 15.229 1.00 86.75 166 LYS A O 1
ATOM 1307 N N . PHE A 1 167 ? -9.358 -5.308 17.131 1.00 85.19 167 PHE A N 1
ATOM 1308 C CA . PHE A 1 167 ? -10.514 -5.614 17.980 1.00 85.19 167 PHE A CA 1
ATOM 1309 C C . PHE A 1 167 ? -11.544 -4.483 18.053 1.00 85.19 167 PHE A C 1
ATOM 1311 O O . PHE A 1 167 ? -12.609 -4.652 18.644 1.00 85.19 167 PHE A O 1
ATOM 1318 N N . ARG A 1 168 ? -11.264 -3.337 17.415 1.00 87.56 168 ARG A N 1
ATOM 1319 C CA . ARG A 1 168 ? -12.115 -2.133 17.421 1.00 87.56 168 ARG A CA 1
ATOM 1320 C C . ARG A 1 168 ? -12.430 -1.656 18.838 1.00 87.56 168 ARG A C 1
ATOM 1322 O O . ARG A 1 168 ? -13.570 -1.305 19.147 1.00 87.56 168 ARG A O 1
ATOM 1329 N N . LEU A 1 169 ? -11.412 -1.662 19.694 1.00 87.31 169 LEU A N 1
ATOM 1330 C CA . LEU A 1 169 ? -11.531 -1.286 21.098 1.00 87.31 169 LEU A CA 1
ATOM 1331 C C . LEU A 1 169 ? -11.061 0.152 21.336 1.00 87.31 169 LEU A C 1
ATOM 1333 O O . LEU A 1 169 ? -10.138 0.606 20.662 1.00 87.31 169 LEU A O 1
ATOM 1337 N N . PRO A 1 170 ? -11.669 0.874 22.296 1.00 88.25 170 PRO A N 1
ATOM 1338 C CA . PRO A 1 170 ? -11.127 2.139 22.779 1.00 88.25 170 PRO A CA 1
ATOM 1339 C C . PRO A 1 170 ? -9.736 1.947 23.395 1.00 88.25 170 PRO A C 1
ATOM 1341 O O . PRO A 1 170 ? -9.494 0.946 24.069 1.00 88.25 170 PRO A O 1
ATOM 1344 N N . GLU A 1 171 ? -8.855 2.932 23.225 1.00 85.94 171 GLU A N 1
ATOM 1345 C CA . GLU A 1 171 ? -7.481 2.917 23.749 1.00 85.94 171 GLU A CA 1
ATOM 1346 C C . GLU A 1 171 ? -7.412 2.636 25.256 1.00 85.94 171 GLU A C 1
ATOM 1348 O O . GLU A 1 171 ? -6.650 1.779 25.689 1.00 85.94 171 GLU A O 1
ATOM 1353 N N . GLU A 1 172 ? -8.269 3.286 26.046 1.00 86.06 172 GLU A N 1
ATOM 1354 C CA . GLU A 1 172 ? -8.355 3.088 27.499 1.00 86.06 172 GLU A CA 1
ATOM 1355 C C . GLU A 1 172 ? -8.620 1.621 27.867 1.00 86.06 172 GLU A C 1
ATOM 1357 O O . GLU A 1 172 ? -7.983 1.064 28.758 1.00 86.06 172 GLU A O 1
ATOM 1362 N N . ARG A 1 173 ? -9.511 0.958 27.121 1.00 87.69 173 ARG A N 1
ATOM 1363 C CA . ARG A 1 173 ? -9.849 -0.451 27.339 1.00 87.69 173 ARG A CA 1
ATOM 1364 C C . ARG A 1 173 ? -8.694 -1.373 26.949 1.00 87.69 173 ARG A C 1
ATOM 1366 O O . ARG A 1 173 ? -8.422 -2.331 27.663 1.00 87.69 173 ARG A O 1
ATOM 1373 N N . VAL A 1 174 ? -7.986 -1.065 25.861 1.00 88.44 174 VAL A N 1
ATOM 1374 C CA . VAL A 1 174 ? -6.788 -1.814 25.443 1.00 88.44 174 VAL A CA 1
ATOM 1375 C C . VAL A 1 174 ? -5.667 -1.682 26.468 1.00 88.44 174 VAL A C 1
ATOM 1377 O O . VAL A 1 174 ? -5.050 -2.682 26.817 1.00 88.44 174 VAL A O 1
ATOM 1380 N N . ASN A 1 175 ? -5.440 -0.486 27.005 1.00 89.81 175 ASN A N 1
ATOM 1381 C CA . ASN A 1 175 ? -4.418 -0.273 28.028 1.00 89.81 175 ASN A CA 1
ATOM 1382 C C . ASN A 1 175 ? -4.761 -1.009 29.335 1.00 89.81 175 ASN A C 1
ATOM 1384 O O . ASN A 1 175 ? -3.868 -1.576 29.964 1.00 89.81 175 ASN A O 1
ATOM 1388 N N . ASN A 1 176 ? -6.045 -1.083 29.705 1.00 89.00 176 ASN A N 1
ATOM 1389 C CA . ASN A 1 176 ? -6.496 -1.896 30.838 1.00 89.00 176 ASN A CA 1
ATOM 1390 C C . ASN A 1 176 ? -6.235 -3.394 30.596 1.00 89.00 176 ASN A C 1
ATOM 1392 O O . ASN A 1 176 ? -5.690 -4.061 31.471 1.00 89.00 176 ASN A O 1
ATOM 1396 N N . ILE A 1 177 ? -6.544 -3.904 29.397 1.00 87.88 177 ILE A N 1
ATOM 1397 C CA . ILE A 1 177 ? -6.270 -5.296 28.995 1.00 87.88 177 ILE A CA 1
ATOM 1398 C C . ILE A 1 177 ? -4.765 -5.594 29.016 1.00 87.88 177 ILE A C 1
ATOM 1400 O O . ILE A 1 177 ? -4.339 -6.592 29.586 1.00 87.88 177 ILE A O 1
ATOM 1404 N N . LEU A 1 178 ? -3.939 -4.717 28.447 1.00 87.81 178 LEU A N 1
ATOM 1405 C CA . LEU A 1 178 ? -2.483 -4.876 28.445 1.00 87.81 178 LEU A CA 1
ATOM 1406 C C . LEU A 1 178 ? -1.889 -4.826 29.859 1.00 87.81 178 LEU A C 1
ATOM 1408 O O . LEU A 1 178 ? -0.965 -5.581 30.149 1.00 87.81 178 LEU A O 1
ATOM 1412 N N . SER A 1 179 ? -2.441 -3.994 30.745 1.00 87.56 179 SER A N 1
ATOM 1413 C CA . SER A 1 179 ? -2.052 -3.957 32.163 1.00 87.56 179 SER A CA 1
ATOM 1414 C C . SER A 1 179 ? -2.432 -5.254 32.885 1.00 87.56 179 SER A C 1
ATOM 1416 O O . SER A 1 179 ? -1.666 -5.746 33.709 1.00 87.56 179 SER A O 1
ATOM 1418 N N . GLN A 1 180 ? -3.578 -5.856 32.540 1.00 84.88 180 GLN A N 1
ATOM 1419 C CA . GLN A 1 180 ? -3.951 -7.182 33.041 1.00 84.88 180 GLN A CA 1
ATOM 1420 C C . GLN A 1 180 ? -2.978 -8.252 32.527 1.00 84.88 180 GLN A C 1
ATOM 1422 O O . GLN A 1 180 ? -2.501 -9.062 33.311 1.00 84.88 180 GLN A O 1
ATOM 1427 N N . LEU A 1 181 ? -2.609 -8.235 31.243 1.00 83.62 181 LEU A N 1
ATOM 1428 C CA . LEU A 1 181 ? -1.617 -9.172 30.692 1.00 83.62 181 LEU A CA 1
ATOM 1429 C C . LEU A 1 181 ? -0.222 -9.005 31.319 1.00 83.62 181 LEU A C 1
ATOM 1431 O O . LEU A 1 181 ? 0.502 -9.987 31.490 1.00 83.62 181 LEU A O 1
ATOM 1435 N N . GLU A 1 182 ? 0.147 -7.785 31.696 1.00 84.12 182 GLU A N 1
ATOM 1436 C CA . GLU A 1 182 ? 1.370 -7.495 32.445 1.00 84.12 182 GLU A CA 1
ATOM 1437 C C . GLU A 1 182 ? 1.331 -8.076 33.863 1.00 84.12 182 GLU A C 1
ATOM 1439 O O . GLU A 1 182 ? 2.265 -8.764 34.277 1.00 84.12 182 GLU A O 1
ATOM 1444 N N . GLU A 1 183 ? 0.224 -7.888 34.586 1.00 82.81 183 GLU A N 1
ATOM 1445 C CA . GLU A 1 183 ? 0.018 -8.485 35.913 1.00 82.81 183 GLU A CA 1
ATOM 1446 C C . GLU A 1 183 ? 0.067 -10.021 35.865 1.00 82.81 183 GLU A C 1
ATOM 1448 O O . GLU A 1 183 ? 0.557 -10.675 36.789 1.00 82.81 183 GLU A O 1
ATOM 1453 N N . LEU A 1 184 ? -0.387 -10.604 34.754 1.00 75.81 184 LEU A N 1
ATOM 1454 C CA . LEU A 1 184 ? -0.335 -12.042 34.498 1.00 75.81 184 LEU A CA 1
ATOM 1455 C C . LEU A 1 184 ? 1.070 -12.554 34.141 1.00 75.81 184 LEU A C 1
ATOM 1457 O O . LEU A 1 184 ? 1.265 -13.767 34.029 1.00 75.81 184 LEU A O 1
ATOM 1461 N N . GLY A 1 185 ? 2.049 -11.658 33.981 1.00 72.88 185 GLY A N 1
ATOM 1462 C CA . GLY A 1 185 ? 3.413 -11.991 33.571 1.00 72.88 185 GLY A CA 1
ATOM 1463 C C . GLY A 1 185 ? 3.507 -12.462 32.120 1.00 72.88 185 GLY A C 1
ATOM 1464 O O . GLY A 1 185 ? 4.464 -13.142 31.757 1.00 72.88 185 GLY A O 1
ATOM 1465 N N . ILE A 1 186 ? 2.500 -12.138 31.307 1.00 76.69 186 ILE A N 1
ATOM 1466 C CA . ILE A 1 186 ? 2.422 -12.515 29.895 1.00 76.69 186 ILE A CA 1
ATOM 1467 C C . ILE A 1 186 ? 3.196 -11.521 29.029 1.00 76.69 186 ILE A C 1
ATOM 1469 O O . ILE A 1 186 ? 3.871 -11.893 28.067 1.00 76.69 186 ILE A O 1
ATOM 1473 N N . VAL A 1 187 ? 3.103 -10.249 29.398 1.00 80.88 187 VAL A N 1
ATOM 1474 C CA . VAL A 1 187 ? 3.689 -9.113 28.695 1.00 80.88 187 VAL A CA 1
ATOM 1475 C C . VAL A 1 187 ? 4.543 -8.319 29.691 1.00 80.88 187 VAL A C 1
ATOM 1477 O O . VAL A 1 187 ? 4.230 -8.277 30.877 1.00 80.88 187 VAL A O 1
ATOM 1480 N N . SER A 1 188 ? 5.650 -7.721 29.253 1.00 78.81 188 SER A N 1
ATOM 1481 C CA . SER A 1 188 ? 6.483 -6.882 30.117 1.00 78.81 188 SER A CA 1
ATOM 1482 C C . SER A 1 188 ? 5.797 -5.558 30.448 1.00 78.81 188 SER A C 1
ATOM 1484 O O . SER A 1 188 ? 4.912 -5.096 29.723 1.00 78.81 188 SER A O 1
ATOM 1486 N N . ALA A 1 189 ? 6.292 -4.898 31.496 1.00 76.69 189 ALA A N 1
ATOM 1487 C CA . ALA A 1 189 ? 6.022 -3.484 31.705 1.00 76.69 189 ALA A CA 1
ATOM 1488 C C . ALA A 1 189 ? 6.409 -2.671 30.464 1.00 76.69 189 ALA A C 1
ATOM 1490 O O . ALA A 1 189 ? 7.327 -3.036 29.719 1.00 76.69 189 ALA A O 1
ATOM 1491 N N . GLU A 1 190 ? 5.679 -1.583 30.256 1.00 79.25 190 GLU A N 1
ATOM 1492 C CA . GLU A 1 190 ? 5.916 -0.638 29.174 1.00 79.25 190 GLU A CA 1
ATOM 1493 C C . GLU A 1 190 ? 7.274 0.054 29.356 1.00 79.25 190 GLU A C 1
ATOM 1495 O O . GLU A 1 190 ? 7.565 0.609 30.419 1.00 79.25 190 GLU A O 1
ATOM 1500 N N . ASP A 1 191 ? 8.127 -0.016 28.333 1.00 77.31 191 ASP A N 1
ATOM 1501 C CA . ASP A 1 191 ? 9.423 0.660 28.332 1.00 77.31 191 ASP A CA 1
ATOM 1502 C C . ASP A 1 191 ? 9.283 2.185 28.128 1.00 77.31 191 ASP A C 1
ATOM 1504 O O . ASP A 1 191 ? 8.204 2.712 27.855 1.00 77.31 191 ASP A O 1
ATOM 1508 N N . GLU A 1 192 ? 10.394 2.926 28.220 1.00 66.75 192 GLU A N 1
ATOM 1509 C CA . GLU A 1 192 ? 10.416 4.388 28.003 1.00 66.75 192 GLU A CA 1
ATOM 1510 C C . GLU A 1 192 ? 9.960 4.818 26.588 1.00 66.75 192 GLU A C 1
ATOM 1512 O O . GLU A 1 192 ? 9.790 6.012 26.326 1.00 66.75 192 GLU A O 1
ATOM 1517 N N . TYR A 1 193 ? 9.765 3.864 25.671 1.00 66.88 193 TYR A N 1
ATOM 1518 C CA . TYR A 1 193 ? 9.346 4.064 24.286 1.00 66.88 193 TYR A CA 1
ATOM 1519 C C . TYR A 1 193 ? 7.937 3.523 23.995 1.00 66.88 193 TYR A C 1
ATOM 1521 O O . TYR A 1 193 ? 7.525 3.525 22.830 1.00 66.88 193 TYR A O 1
ATOM 1529 N N . GLY A 1 194 ? 7.194 3.082 25.013 1.00 67.88 194 GLY A N 1
ATOM 1530 C CA . GLY A 1 194 ? 5.833 2.572 24.856 1.00 67.88 194 GLY A CA 1
ATOM 1531 C C . GLY A 1 194 ? 5.743 1.141 24.316 1.00 67.88 194 GLY A C 1
ATOM 1532 O O . GLY A 1 194 ? 4.694 0.740 23.809 1.00 67.88 194 GLY A O 1
ATOM 1533 N N . LYS A 1 195 ? 6.834 0.371 24.346 1.00 72.75 195 LYS A N 1
ATOM 1534 C CA . LYS A 1 195 ? 6.873 -1.020 23.879 1.00 72.75 195 LYS A CA 1
ATOM 1535 C C . LYS A 1 195 ? 6.777 -1.995 25.038 1.00 72.75 195 LYS A C 1
ATOM 1537 O O . LYS A 1 195 ? 7.297 -1.755 26.124 1.00 72.75 195 LYS A O 1
ATOM 1542 N N . ARG A 1 196 ? 6.143 -3.132 24.761 1.00 78.75 196 ARG A N 1
ATOM 1543 C CA . ARG A 1 196 ? 6.041 -4.256 25.687 1.00 78.75 196 ARG A CA 1
ATOM 1544 C C . ARG A 1 196 ? 6.582 -5.521 25.027 1.00 78.75 196 ARG A C 1
ATOM 1546 O O . ARG A 1 196 ? 6.279 -5.780 23.864 1.00 78.75 196 ARG A O 1
ATOM 1553 N N . GLU A 1 197 ? 7.378 -6.305 25.736 1.00 76.12 197 GLU A N 1
ATOM 1554 C CA . GLU A 1 197 ? 7.915 -7.579 25.252 1.00 76.12 197 GLU A CA 1
ATOM 1555 C C . GLU A 1 197 ? 7.028 -8.739 25.709 1.00 76.12 197 GLU A C 1
ATOM 1557 O O . GLU A 1 197 ? 6.481 -8.717 26.810 1.00 76.12 197 GLU A O 1
ATOM 1562 N N . ILE A 1 198 ? 6.867 -9.762 24.871 1.00 74.94 198 ILE A N 1
ATOM 1563 C CA . ILE A 1 198 ? 6.113 -10.965 25.236 1.00 74.94 198 ILE A CA 1
ATOM 1564 C C . ILE A 1 198 ? 7.039 -11.860 26.056 1.00 74.94 198 ILE A C 1
ATOM 1566 O O . ILE A 1 198 ? 8.106 -12.258 25.589 1.00 74.94 198 ILE A O 1
ATOM 1570 N N . LEU A 1 199 ? 6.639 -12.160 27.290 1.00 68.12 199 LEU A N 1
ATOM 1571 C CA . LEU A 1 199 ? 7.439 -12.945 28.236 1.00 68.12 199 LEU A CA 1
ATOM 1572 C C . LEU A 1 199 ? 7.095 -14.443 28.204 1.00 68.12 199 LEU A C 1
ATOM 1574 O O . LEU A 1 199 ? 7.782 -15.249 28.834 1.00 68.12 199 LEU A O 1
ATOM 1578 N N . VAL A 1 200 ? 6.051 -14.824 27.465 1.00 64.75 200 VAL A N 1
ATOM 1579 C CA . VAL A 1 200 ? 5.576 -16.208 27.332 1.00 64.75 200 VAL A CA 1
ATOM 1580 C C . VAL A 1 200 ? 6.031 -16.790 25.990 1.00 64.75 200 VAL A C 1
ATOM 1582 O O . VAL A 1 200 ? 5.710 -16.253 24.934 1.00 64.75 200 VAL A O 1
ATOM 1585 N N . ASP A 1 201 ? 6.797 -17.886 26.041 1.00 54.66 201 ASP A N 1
ATOM 1586 C CA . ASP A 1 201 ? 7.275 -18.632 24.864 1.00 54.66 201 ASP A CA 1
ATOM 1587 C C . ASP A 1 201 ? 6.102 -19.440 24.256 1.00 54.66 201 ASP A C 1
ATOM 1589 O O . ASP A 1 201 ? 5.507 -20.239 24.985 1.00 54.66 201 ASP A O 1
ATOM 1593 N N . PRO A 1 202 ? 5.751 -19.262 22.965 1.00 50.94 202 PRO A N 1
ATOM 1594 C CA . PRO A 1 202 ? 4.576 -19.864 22.311 1.00 50.94 202 PRO A CA 1
ATOM 1595 C C . PRO A 1 202 ? 4.660 -21.385 22.040 1.00 50.94 202 PRO A C 1
ATOM 1597 O O . PRO A 1 202 ? 4.126 -21.853 21.036 1.00 50.94 202 PRO A O 1
ATOM 1600 N N . ARG A 1 203 ? 5.360 -22.169 22.868 1.00 43.91 203 ARG A N 1
ATOM 1601 C CA . ARG A 1 203 ? 5.586 -23.606 22.609 1.00 43.91 203 ARG A CA 1
ATOM 1602 C C . ARG A 1 203 ? 4.421 -24.509 22.970 1.00 43.91 203 ARG A C 1
ATOM 1604 O O . ARG A 1 203 ? 4.048 -24.518 24.164 1.00 43.91 203 ARG A O 1
#

Secondary structure (DSSP, 8-state):
----SSS-----HHHHHHHHHHHHHHHHHHHHHHHHHHHHHHHHHHHHHHS--TT-EEEETTS-EEEEEEE-SSEEEEEETTTTEEEEEEGGGEEEEE-SSS---------S-S----------HHHHHHHHHHHTTT----TTHHHHHHHHHHHT---HHHHHHHHT--HHHHHHHHHHHHHTTSBPPP-TTS---B-S---

Organism: NCBI:txid883114

Sequence (203 aa):
MFNTILAAQAGNPGALYSSLFMFAAVGLAFYFLIIKPQKKQQQEYQKTMQSLKVGDTIITRSGLRGKVIELNDKTIIVETGKNNTQLEFLKGAINHIENNSGEYSSNTTNFGDSPVGDLSYGEDERFINKLNELKEDGKDYDLLLEDVFEFIVVENDTASISIQNKFRLPEERVNNILSQLEELGIVSAEDEYGKREILVDPR

Foldseek 3Di:
DDDDPDDDPDDDVVVVVVVVVVVVVVVVVVVCVPVVVVVVVVVVLVVQLVPDDQQWWFAFPVRFIFGFHDDDPFWTWTQHDPVRDTDIDGSSRTDHTDDPPDDPPPPPPDPDPPPPPPPPDPPPVVVVVLVVVVVVVVDDADPCLVVLLVCCQVVVDLQLVVSCVVVVDDSVNSVVSSVVCCVVVQWPPQDPVRDIGGRDDPD

pLDDT: mean 73.92, std 15.53, range [37.16, 93.62]